Protein AF-A0A2J7ZNI2-F1 (afdb_monomer)

Mean predicted aligned error: 18.55 Å

Secondary structure (DSSP, 8-state):
-HHHHHHHHHHHHHHHHHHHHHHHHHHHHHHHHHHHHHHHT-S-------SS-----TT--EEEEEPPEEE-TTS-EEE-TT--PPPEEEEETHHHHHHHHHHT--TT-EEEEEEEEE---TTT--S-----PPEEEEEEEEEEE--SS---------SS-EEEEEEE-TT-SS-TT-------S------TTEEEEEE-SPPTTPEEEEEE--PPPGGG--PPSSBPHHHHHTT--SEEEEE--TTS-EEEEEEPP--EEEE-GGG-EEEEPSEEEEEEB-TTSPBPPPEEEE----S---

Nearest PDB structures (foldseek):
  3pcf-assembly1_M-2  TM=6.325E-01  e=4.494E-03  Pseudomonas putida
  1ykn-assembly1_F  TM=6.399E-01  e=7.709E-03  Pseudomonas putida
  6raw-assembly1_6  TM=3.550E-01  e=2.621E+00  Drosophila melanogaster

Foldseek 3Di:
DVVVVVVVVVVVVVVVVVVVVVVVVVVVVVVVVVVVVVVVPPPDPQPDDDDDDPPPPLQKWWWKWAADWDQDPVRDTDHDPPAPDPIATADIHVRNVVVCVVVVDDQFFKWFWDWDFDPPDPPPPDDDPDDDDTHIYTPDIGGPDPDPDDDDDDDDDDDRGHTTGIHTSNQSDPDPPDDPPPPPDDCPPQDVQKDKDKDAPAPAFKKKKKAAFDQDDPVPPHDDPPAEPCNRCPPRPQIDIFTAHRRRMTIDIGHFGGWHWYQDPPRDIDIDAGWMWMWIQDPVRDIDPIDIDHDDPDDDPD

Radius of gyration: 28.93 Å; Cα contacts (8 Å, |Δi|>4): 414; chains: 1; bounding box: 91×74×53 Å

pLDDT: mean 70.85, std 21.0, range [25.89, 98.44]

Structure (mmCIF, N/CA/C/O backbone):
data_AF-A0A2J7ZNI2-F1
#
_entry.id   AF-A0A2J7ZNI2-F1
#
loop_
_atom_site.group_PDB
_atom_site.id
_atom_site.type_symbol
_atom_site.label_atom_id
_atom_site.label_alt_id
_atom_site.label_comp_id
_atom_site.label_asym_id
_atom_site.label_entity_id
_atom_site.label_seq_id
_atom_site.pdbx_PDB_ins_code
_atom_site.Cartn_x
_atom_site.Cartn_y
_atom_site.Cartn_z
_atom_site.occupancy
_atom_site.B_iso_or_equiv
_atom_site.auth_seq_id
_atom_site.auth_comp_id
_atom_site.auth_asym_id
_atom_site.auth_ato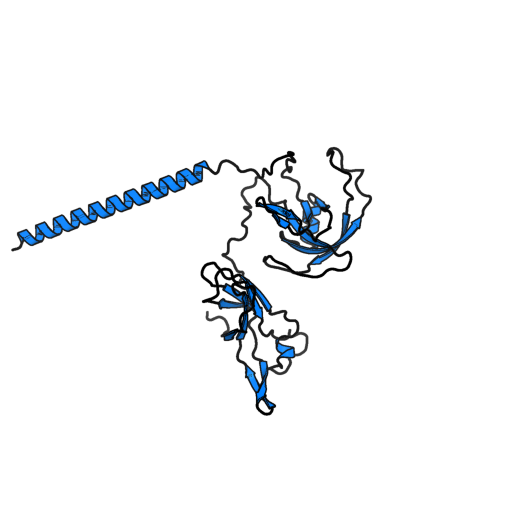m_id
_atom_site.pdbx_PDB_model_num
ATOM 1 N N . THR A 1 1 ? -70.588 -23.991 10.416 1.00 60.16 1 THR A N 1
ATOM 2 C CA . THR A 1 1 ? -69.107 -23.977 10.347 1.00 60.16 1 THR A CA 1
ATOM 3 C C . THR A 1 1 ? -68.530 -22.694 9.749 1.00 60.16 1 THR A C 1
ATOM 5 O O . THR A 1 1 ? -67.351 -22.456 9.956 1.00 60.16 1 THR A O 1
ATOM 8 N N . SER A 1 2 ? -69.308 -21.822 9.087 1.00 67.12 2 SER A N 1
ATOM 9 C CA . SER A 1 2 ? -68.802 -20.572 8.480 1.00 67.12 2 SER A CA 1
ATOM 10 C C . SER A 1 2 ? -68.573 -19.405 9.459 1.00 67.12 2 SER A C 1
ATOM 12 O O . SER A 1 2 ? -67.677 -18.598 9.242 1.00 67.12 2 SER A O 1
ATOM 14 N N . THR A 1 3 ? -69.317 -19.327 10.564 1.00 66.31 3 THR A N 1
ATOM 15 C CA . THR A 1 3 ? -69.238 -18.220 11.540 1.00 66.31 3 THR A CA 1
ATOM 16 C C . THR A 1 3 ? -68.003 -18.254 12.441 1.00 66.31 3 THR A C 1
ATOM 18 O O . THR A 1 3 ? -67.531 -17.205 12.861 1.00 66.31 3 THR A O 1
ATOM 21 N N . ALA A 1 4 ? -67.451 -19.436 12.725 1.00 67.88 4 ALA A N 1
ATOM 22 C CA . ALA A 1 4 ? -66.227 -19.564 13.521 1.00 67.88 4 ALA A CA 1
ATOM 23 C C . ALA A 1 4 ? -64.968 -19.178 12.723 1.00 67.88 4 ALA A C 1
ATOM 25 O O . ALA A 1 4 ? -63.996 -18.683 13.286 1.00 67.88 4 ALA A O 1
ATOM 26 N N . ALA A 1 5 ? -64.995 -19.376 11.401 1.00 69.62 5 ALA A N 1
ATOM 27 C CA . ALA A 1 5 ? -63.903 -18.968 10.528 1.00 69.62 5 ALA A CA 1
ATOM 28 C C . ALA A 1 5 ? -63.840 -17.438 10.404 1.00 69.62 5 ALA A C 1
ATOM 30 O O . ALA A 1 5 ? -62.760 -16.869 10.526 1.00 69.62 5 ALA A O 1
ATOM 31 N N . SER A 1 6 ? -64.987 -16.759 10.251 1.00 71.62 6 SER A N 1
ATOM 32 C CA . SER A 1 6 ? -65.012 -15.298 10.091 1.00 71.62 6 SER A CA 1
ATOM 33 C C . SER A 1 6 ? -64.546 -14.546 11.341 1.00 71.62 6 SER A C 1
ATOM 35 O O . SER A 1 6 ? -63.875 -13.523 11.219 1.00 71.62 6 SER A O 1
ATOM 37 N N . THR A 1 7 ? -64.858 -15.051 12.539 1.00 76.81 7 THR A N 1
ATOM 38 C CA . THR A 1 7 ? -64.420 -14.437 13.804 1.00 76.81 7 THR A CA 1
ATOM 39 C C . THR A 1 7 ? -62.931 -14.643 14.069 1.00 76.81 7 THR A C 1
ATOM 41 O O . THR A 1 7 ? -62.262 -13.728 14.548 1.00 76.81 7 THR A O 1
ATOM 44 N N . ALA A 1 8 ? -62.372 -15.801 13.708 1.00 74.25 8 ALA A N 1
ATOM 45 C CA . ALA A 1 8 ? -60.935 -16.039 13.829 1.00 74.25 8 ALA A CA 1
ATOM 46 C C . ALA A 1 8 ? -60.122 -15.107 12.910 1.00 74.25 8 ALA A C 1
ATOM 48 O O . ALA A 1 8 ? -59.110 -14.544 13.334 1.00 74.25 8 ALA A O 1
ATOM 49 N N . THR A 1 9 ? -60.587 -14.881 11.675 1.00 80.25 9 THR A N 1
ATOM 50 C CA . THR A 1 9 ? -59.898 -13.991 10.727 1.00 80.25 9 THR A CA 1
ATOM 51 C C . THR A 1 9 ? -59.957 -12.525 11.162 1.00 80.25 9 THR A C 1
ATOM 53 O O . THR A 1 9 ? -58.950 -11.823 11.055 1.00 80.25 9 THR A O 1
ATOM 56 N N . SER A 1 10 ? -61.088 -12.059 11.710 1.00 82.06 10 SER A N 1
ATOM 57 C CA . SER A 1 10 ? -61.207 -10.670 12.179 1.00 82.06 10 SER A CA 1
ATOM 58 C C . SER A 1 10 ? -60.303 -10.375 13.378 1.00 82.06 10 SER A C 1
ATOM 60 O O . SER A 1 10 ? -59.710 -9.300 13.442 1.00 82.06 10 SER A O 1
ATOM 62 N N . ILE A 1 11 ? -60.146 -11.337 14.296 1.00 84.31 11 ILE A N 1
ATOM 63 C CA . ILE A 1 11 ? -59.284 -11.192 15.481 1.00 84.31 11 ILE A CA 1
ATOM 64 C C . ILE A 1 11 ? -57.800 -11.184 15.082 1.00 84.31 11 ILE A C 1
ATOM 66 O O . ILE A 1 11 ? -57.028 -10.355 15.567 1.00 84.31 11 ILE A O 1
ATOM 70 N N . ALA A 1 12 ? -57.394 -12.063 14.160 1.00 81.69 12 ALA A N 1
ATOM 71 C CA . ALA A 1 12 ? -56.017 -12.094 13.670 1.00 81.69 12 ALA A CA 1
ATOM 72 C C . ALA A 1 12 ? -55.629 -10.779 12.968 1.00 81.69 12 ALA A C 1
ATOM 74 O O . ALA A 1 12 ? -54.552 -10.235 13.222 1.00 81.69 12 ALA A O 1
ATOM 75 N N . ALA A 1 13 ? -56.531 -10.226 12.148 1.00 81.44 13 ALA A N 1
ATOM 76 C CA . ALA A 1 13 ? -56.312 -8.951 11.470 1.00 81.44 13 ALA A CA 1
ATOM 77 C C . ALA A 1 13 ? -56.198 -7.774 12.457 1.00 81.44 13 ALA A C 1
ATOM 79 O O . ALA A 1 13 ? -55.307 -6.935 12.306 1.00 81.44 13 ALA A O 1
ATOM 80 N N . SER A 1 14 ? -57.038 -7.730 13.501 1.00 84.94 14 SER A N 1
ATOM 81 C CA . SER A 1 14 ? -56.970 -6.662 14.509 1.00 84.94 14 SER A CA 1
ATOM 82 C C . SER A 1 14 ? -55.685 -6.713 15.340 1.00 84.94 14 SER A C 1
ATOM 84 O O . SER A 1 14 ? -55.106 -5.669 15.643 1.00 84.94 14 SER A O 1
ATOM 86 N N . ILE A 1 15 ? -55.199 -7.916 15.670 1.00 85.75 15 ILE A N 1
ATOM 87 C CA . ILE A 1 15 ? -53.946 -8.089 16.421 1.00 85.75 15 ILE A CA 1
ATOM 88 C C . ILE A 1 15 ? -52.746 -7.665 15.564 1.00 85.75 15 ILE A C 1
ATOM 90 O O . ILE A 1 15 ? -51.893 -6.915 16.036 1.00 85.75 15 ILE A O 1
ATOM 94 N N . ALA A 1 16 ? -52.704 -8.077 14.293 1.00 84.12 16 ALA A N 1
ATOM 95 C CA . ALA A 1 16 ? -51.626 -7.701 13.379 1.00 84.12 16 ALA A CA 1
ATOM 96 C C . ALA A 1 16 ? -51.543 -6.177 13.178 1.00 84.12 16 ALA A C 1
ATOM 98 O O . ALA A 1 16 ? -50.455 -5.604 13.252 1.00 84.12 16 ALA A O 1
ATOM 99 N N . ALA A 1 17 ? -52.689 -5.508 13.005 1.00 82.94 17 ALA A N 1
ATOM 100 C CA . ALA A 1 17 ? -52.745 -4.053 12.874 1.00 82.94 17 ALA A CA 1
ATOM 101 C C . ALA A 1 17 ? -52.268 -3.333 14.149 1.00 82.94 17 ALA A C 1
ATOM 103 O O . ALA A 1 17 ? -51.506 -2.368 14.068 1.00 82.94 17 ALA A O 1
ATOM 104 N N . SER A 1 18 ? -52.657 -3.829 15.330 1.00 85.56 18 SER A N 1
ATOM 105 C CA . SER A 1 18 ? -52.241 -3.244 16.611 1.00 85.56 18 SER A CA 1
ATOM 106 C C . SER A 1 18 ? -50.737 -3.388 16.869 1.00 85.56 18 SER A C 1
ATOM 108 O O . SER A 1 18 ? -50.127 -2.472 17.422 1.00 85.56 18 SER A O 1
ATOM 110 N N . ILE A 1 19 ? -50.133 -4.515 16.480 1.00 86.44 19 ILE A N 1
ATOM 111 C CA . ILE A 1 19 ? -48.688 -4.747 16.631 1.00 86.44 19 ILE A CA 1
ATOM 112 C C . ILE A 1 19 ? -47.899 -3.887 15.635 1.00 86.44 19 ILE A C 1
ATOM 114 O O . ILE A 1 19 ? -46.900 -3.275 16.005 1.00 86.44 19 ILE A O 1
ATOM 118 N N . ALA A 1 20 ? -48.363 -3.774 14.387 1.00 82.81 20 ALA A N 1
ATOM 119 C CA . ALA A 1 20 ? -47.709 -2.927 13.390 1.00 82.81 20 ALA A CA 1
ATOM 120 C C . ALA A 1 20 ? -47.705 -1.445 13.809 1.00 82.81 20 ALA A C 1
ATOM 122 O O . ALA A 1 20 ? -46.679 -0.772 13.700 1.00 82.81 20 ALA A O 1
ATOM 123 N N . ALA A 1 21 ? -48.824 -0.953 14.352 1.00 81.50 21 ALA A N 1
ATOM 124 C CA . ALA A 1 21 ? -48.934 0.421 14.831 1.00 81.50 21 ALA A CA 1
ATOM 125 C C . ALA A 1 21 ? -48.017 0.707 16.036 1.00 81.50 21 ALA A C 1
ATOM 127 O O . ALA A 1 21 ? -47.389 1.767 16.087 1.00 81.50 21 ALA A O 1
ATOM 128 N N . SER A 1 22 ? -47.889 -0.232 16.983 1.00 82.69 22 SER A N 1
ATOM 129 C CA . SER A 1 22 ? -47.033 -0.039 18.163 1.00 82.69 22 SER A CA 1
ATOM 130 C C . SER A 1 22 ? -45.539 -0.057 17.819 1.00 82.69 22 SER A C 1
ATOM 132 O O . SER A 1 22 ? -44.775 0.739 18.368 1.00 82.69 22 SER A O 1
ATOM 134 N N . ILE A 1 23 ? -45.126 -0.901 16.867 1.00 84.25 23 ILE A N 1
ATOM 135 C CA . ILE A 1 23 ? -43.743 -0.955 16.371 1.00 84.25 23 ILE A CA 1
ATOM 136 C C . ILE A 1 23 ? -43.398 0.319 15.588 1.00 84.25 23 ILE A C 1
ATOM 138 O O . ILE A 1 23 ? -42.339 0.904 15.804 1.00 84.25 23 ILE A O 1
ATOM 142 N N . ALA A 1 24 ? -44.295 0.798 14.722 1.00 79.31 24 ALA A N 1
ATOM 143 C CA . ALA A 1 24 ? -44.063 2.033 13.971 1.00 79.31 24 ALA A CA 1
ATOM 144 C C . ALA A 1 24 ? -43.923 3.254 14.900 1.00 79.31 24 ALA A C 1
ATOM 146 O O . ALA A 1 24 ? -43.022 4.075 14.715 1.00 79.31 24 ALA A O 1
ATOM 147 N N . ALA A 1 25 ? -44.767 3.346 15.934 1.00 79.81 25 ALA A N 1
ATOM 148 C CA . ALA A 1 25 ? -44.713 4.432 16.908 1.00 79.81 25 ALA A CA 1
ATOM 149 C C . ALA A 1 25 ? -43.430 4.404 17.760 1.00 79.81 25 ALA A C 1
ATOM 151 O O . ALA A 1 25 ? -42.841 5.458 18.007 1.00 79.81 25 ALA A O 1
ATOM 152 N N . SER A 1 26 ? -42.962 3.220 18.177 1.00 79.25 26 SER A N 1
ATOM 153 C CA . SER A 1 26 ? -41.741 3.100 18.989 1.00 79.25 26 SER A CA 1
ATOM 154 C C . SER A 1 26 ? -40.474 3.435 18.194 1.00 79.25 26 SER A C 1
ATOM 156 O O . SER A 1 26 ? -39.599 4.139 18.704 1.00 79.25 26 SER A O 1
ATOM 158 N N . ILE A 1 27 ? -40.406 3.023 16.923 1.00 80.81 27 ILE A N 1
ATOM 159 C CA . ILE A 1 27 ? -39.295 3.358 16.023 1.00 80.81 27 ILE A CA 1
ATOM 160 C C . ILE A 1 27 ? -39.279 4.863 15.730 1.00 80.81 27 ILE A C 1
ATOM 162 O O . ILE A 1 27 ? -38.227 5.493 15.841 1.00 80.81 27 ILE A O 1
ATOM 166 N N . ALA A 1 28 ? -40.435 5.465 15.426 1.00 76.12 28 ALA A N 1
ATOM 167 C CA . ALA A 1 28 ? -40.530 6.902 15.170 1.00 76.12 28 ALA A CA 1
ATOM 168 C C . ALA A 1 28 ? -40.110 7.738 16.392 1.00 76.12 28 ALA A C 1
ATOM 170 O O . ALA A 1 28 ? -39.347 8.694 16.250 1.00 76.12 28 ALA A O 1
ATOM 171 N N . ALA A 1 29 ? -40.541 7.345 17.597 1.00 73.62 29 ALA A N 1
ATOM 172 C CA . ALA A 1 29 ? -40.150 8.010 18.838 1.00 73.62 29 ALA A CA 1
ATOM 173 C C . ALA A 1 29 ? -38.643 7.874 19.124 1.00 73.62 29 ALA A C 1
ATOM 175 O O . ALA A 1 29 ? -38.002 8.855 19.507 1.00 73.62 29 ALA A O 1
ATOM 176 N N . SER A 1 30 ? -38.056 6.694 18.889 1.00 71.06 30 SER A N 1
ATOM 177 C CA . SER A 1 30 ? -36.616 6.477 19.084 1.00 71.06 30 SER A CA 1
ATOM 178 C C . SER A 1 30 ? -35.778 7.290 18.094 1.00 71.06 30 SER A C 1
ATOM 180 O O . SER A 1 30 ? -34.778 7.883 18.492 1.00 71.06 30 SER A O 1
ATOM 182 N N . ILE A 1 31 ? -36.188 7.359 16.823 1.00 71.00 31 ILE A N 1
ATOM 183 C CA . ILE A 1 31 ? -35.488 8.152 15.801 1.00 71.00 31 ILE A CA 1
ATOM 184 C C . ILE A 1 31 ? -35.601 9.649 16.120 1.00 71.00 31 ILE A C 1
ATOM 186 O O . ILE A 1 31 ? -34.598 10.358 16.070 1.00 71.00 31 ILE A O 1
ATOM 190 N N . ALA A 1 32 ? -36.785 10.131 16.511 1.00 64.75 32 ALA A N 1
ATOM 191 C CA . ALA A 1 32 ? -36.984 11.531 16.884 1.00 64.75 32 ALA A CA 1
ATOM 192 C C . ALA A 1 32 ? -36.138 11.933 18.107 1.00 64.75 32 ALA A C 1
ATOM 194 O O . ALA A 1 32 ? -35.523 13.000 18.101 1.00 64.75 32 ALA A O 1
ATOM 195 N N . ALA A 1 33 ? -36.039 11.066 19.121 1.00 60.94 33 ALA A N 1
ATOM 196 C CA . ALA A 1 33 ? -35.194 11.298 20.292 1.00 60.94 33 ALA A CA 1
ATOM 197 C C . ALA A 1 33 ? -33.692 11.313 19.942 1.00 60.94 33 ALA A C 1
ATOM 199 O O . ALA A 1 33 ? -32.951 12.160 20.451 1.00 60.94 33 ALA A O 1
ATOM 200 N N . SER A 1 34 ? -33.242 10.430 19.042 1.00 51.12 34 SER A N 1
ATOM 201 C CA . SER A 1 34 ? -31.858 10.415 18.546 1.00 51.12 34 SER A CA 1
ATOM 202 C C . SER A 1 34 ? -31.524 11.643 17.694 1.00 51.12 34 SER A C 1
ATOM 204 O O . SER A 1 34 ? -30.445 12.211 17.837 1.00 51.12 34 SER A O 1
ATOM 206 N N . ILE A 1 35 ? -32.446 12.111 16.848 1.00 53.59 35 ILE A N 1
ATOM 207 C CA . ILE A 1 35 ? -32.234 13.328 16.050 1.00 53.59 35 ILE A CA 1
ATOM 208 C C . ILE A 1 35 ? -32.210 14.564 16.959 1.00 53.59 35 ILE A C 1
ATOM 210 O O . ILE A 1 35 ? -31.317 15.396 16.825 1.00 53.59 35 ILE A O 1
ATOM 214 N N . ALA A 1 36 ? -33.114 14.661 17.940 1.00 47.66 36 ALA A N 1
ATOM 215 C CA . ALA A 1 36 ? -33.147 15.786 18.876 1.00 47.66 36 ALA A CA 1
ATOM 216 C C . ALA A 1 36 ? -31.878 15.877 19.748 1.00 47.66 36 ALA A C 1
ATOM 218 O O . ALA A 1 36 ? -31.382 16.973 20.006 1.00 47.66 36 ALA A O 1
ATOM 219 N N . THR A 1 37 ? -31.304 14.742 20.159 1.00 47.78 37 THR A N 1
ATOM 220 C CA . THR A 1 37 ? -30.038 14.722 20.919 1.00 47.78 37 THR A CA 1
ATOM 221 C C . THR A 1 37 ? -28.819 15.064 20.057 1.00 47.78 37 THR A C 1
ATOM 223 O O . THR A 1 37 ? -27.905 15.737 20.539 1.00 47.78 37 THR A O 1
ATOM 226 N N . VAL A 1 38 ? -28.833 14.702 18.770 1.00 39.53 38 VAL A N 1
ATOM 227 C CA . VAL A 1 38 ? -27.794 15.100 17.803 1.00 39.53 38 VAL A CA 1
ATOM 228 C C . VAL A 1 38 ? -27.896 16.589 17.442 1.00 39.53 38 VAL A C 1
ATOM 230 O O . VAL A 1 38 ? -26.873 17.257 17.301 1.00 39.53 38 VAL A O 1
ATOM 233 N N . SER A 1 39 ? -29.103 17.159 17.364 1.00 39.50 39 SER A N 1
ATOM 234 C CA . SER A 1 39 ? -29.295 18.581 17.044 1.00 39.50 39 SER A CA 1
ATOM 235 C C . SER A 1 39 ? -28.948 19.537 18.195 1.00 39.50 39 SER A C 1
ATOM 237 O O . SER A 1 39 ? -28.574 20.676 17.931 1.00 39.50 39 SER A O 1
ATOM 239 N N . VAL A 1 40 ? -28.995 19.097 19.459 1.00 36.12 40 VAL A N 1
ATOM 240 C CA . VAL A 1 40 ? -28.677 19.952 20.628 1.00 36.12 40 VAL A CA 1
ATOM 241 C C . VAL A 1 40 ? -27.175 19.967 20.978 1.00 36.12 40 VAL A C 1
ATOM 243 O O . VAL A 1 40 ? -26.724 20.814 21.745 1.00 36.12 40 VAL A O 1
ATOM 246 N N . THR A 1 41 ? -26.349 19.119 20.354 1.00 38.94 41 THR A N 1
ATOM 247 C CA . THR A 1 41 ? -24.876 19.124 20.532 1.00 38.94 41 THR A CA 1
ATOM 248 C C . THR A 1 41 ? -24.085 19.617 19.315 1.00 38.94 41 THR A C 1
ATOM 250 O O . THR A 1 41 ? -22.857 19.546 19.302 1.00 38.94 41 THR A O 1
ATOM 253 N N . LEU A 1 42 ? -24.762 20.222 18.335 1.00 34.84 42 LEU A N 1
ATOM 254 C CA . LEU A 1 42 ? -24.153 20.962 17.221 1.00 34.84 42 LEU A CA 1
ATOM 255 C C . LEU A 1 42 ? -24.256 22.487 17.414 1.00 34.84 42 LEU A C 1
ATOM 257 O O . LEU A 1 42 ? -24.421 23.247 16.468 1.00 34.84 42 LEU A O 1
ATOM 261 N N . SER A 1 43 ? -24.106 22.960 18.653 1.00 37.78 43 SER A N 1
ATOM 262 C CA . SER A 1 43 ? -23.707 24.348 18.897 1.00 37.78 43 SER A CA 1
ATOM 263 C C . SER A 1 43 ? -22.199 24.449 18.690 1.00 37.78 43 SER A C 1
ATOM 265 O O . SER A 1 43 ? -21.431 24.066 19.570 1.00 37.78 43 SER A O 1
ATOM 267 N N . ALA A 1 44 ? -21.804 24.909 17.500 1.00 39.81 44 ALA A N 1
ATOM 268 C CA . ALA A 1 44 ? -20.519 25.534 17.184 1.00 39.81 44 ALA A CA 1
ATOM 269 C C . ALA A 1 44 ? -19.341 25.111 18.086 1.00 39.81 44 ALA A C 1
ATOM 271 O O . ALA A 1 44 ? -18.854 25.885 18.912 1.00 39.81 44 ALA A O 1
ATOM 272 N N . ARG A 1 45 ? -18.826 23.890 17.898 1.00 37.75 45 ARG A N 1
ATOM 273 C CA . ARG A 1 45 ? -17.436 23.611 18.270 1.00 37.75 45 ARG A CA 1
ATOM 274 C C . ARG A 1 45 ? -16.544 24.289 17.238 1.00 37.75 45 ARG A C 1
ATOM 276 O O . ARG A 1 45 ? -16.105 23.676 16.272 1.00 37.75 45 ARG A O 1
ATOM 283 N N . SER A 1 46 ? -16.329 25.585 17.452 1.00 41.53 46 SER A N 1
ATOM 284 C CA . SER A 1 46 ? -15.149 26.291 16.969 1.00 41.53 46 SER A CA 1
ATOM 285 C C . SER A 1 46 ? -13.906 25.451 17.262 1.00 41.53 46 SER A C 1
ATOM 287 O O . SER A 1 46 ? -13.852 24.754 18.279 1.00 41.53 46 SER A O 1
ATOM 289 N N . CYS A 1 47 ? -12.906 25.535 16.385 1.00 38.97 47 CYS A N 1
ATOM 290 C CA . CYS A 1 47 ? -11.566 24.999 16.603 1.00 38.97 47 CYS A CA 1
ATOM 291 C C . CYS A 1 47 ? -10.922 25.712 17.808 1.00 38.97 47 CYS A C 1
ATOM 293 O O . CYS A 1 47 ? -10.121 26.625 17.649 1.00 38.97 47 CYS A O 1
ATOM 295 N N . ILE A 1 48 ? -11.336 25.360 19.025 1.00 41.19 48 ILE A N 1
ATOM 296 C CA . ILE A 1 48 ? -10.821 25.914 20.274 1.00 41.19 48 ILE A CA 1
ATOM 297 C C . ILE A 1 48 ? -9.963 24.825 20.905 1.00 41.19 48 ILE A C 1
ATOM 299 O O . ILE A 1 48 ? -10.453 23.948 21.614 1.00 41.19 48 ILE A O 1
ATOM 303 N N . PHE A 1 49 ? -8.665 24.895 20.629 1.00 43.72 49 PHE A N 1
ATOM 304 C CA . PHE A 1 49 ? -7.649 24.332 21.506 1.00 43.72 49 PHE A CA 1
ATOM 305 C C . PHE A 1 49 ? -7.427 25.346 22.644 1.00 43.72 49 PHE A C 1
ATOM 307 O O . PHE A 1 49 ? -7.016 26.476 22.393 1.00 43.72 49 PHE A O 1
ATOM 314 N N . GLY A 1 50 ? -7.752 24.985 23.890 1.00 36.09 50 GLY A N 1
ATOM 315 C CA . GLY A 1 50 ? -7.332 25.756 25.072 1.00 36.09 50 GLY A CA 1
ATOM 316 C C . GLY A 1 50 ? -5.840 25.521 25.359 1.00 36.09 50 GLY A C 1
ATOM 317 O O . GLY A 1 50 ? -5.342 24.441 25.066 1.00 36.09 50 GLY A O 1
ATOM 318 N N . VAL A 1 51 ? -5.043 26.433 25.921 1.00 40.19 51 VAL A N 1
ATOM 319 C CA . VAL A 1 51 ? -5.284 27.776 26.462 1.00 40.19 51 VAL A CA 1
ATOM 320 C C . VAL A 1 51 ? -4.001 28.593 26.243 1.00 40.19 51 VAL A C 1
ATOM 322 O O . VAL A 1 51 ? -2.975 28.330 26.854 1.00 40.19 51 VAL A O 1
ATOM 325 N N . ASP A 1 52 ? -4.099 29.520 25.304 1.00 33.34 52 ASP A N 1
ATOM 326 C CA . ASP A 1 52 ? -3.465 30.832 25.128 1.00 33.34 52 ASP A CA 1
ATOM 327 C C . ASP A 1 52 ? -4.095 31.228 23.799 1.00 33.34 52 ASP A C 1
ATOM 329 O O . ASP A 1 52 ? -3.821 30.585 22.786 1.00 33.34 52 ASP A O 1
ATOM 333 N N . THR A 1 53 ? -5.100 32.106 23.812 1.00 38.97 53 THR A N 1
ATOM 334 C CA . THR A 1 53 ? -6.006 32.301 22.670 1.00 38.97 53 THR A CA 1
ATOM 335 C C . THR A 1 53 ? -5.280 32.951 21.495 1.00 38.97 53 THR A C 1
ATOM 337 O O . THR A 1 53 ? -5.425 34.142 21.229 1.00 38.97 53 THR A O 1
ATOM 340 N N . TYR A 1 54 ? -4.516 32.142 20.766 1.00 41.41 54 TYR A N 1
ATOM 341 C CA . TYR A 1 54 ? -4.202 32.359 19.374 1.00 41.41 54 TYR A CA 1
ATOM 342 C C . TYR A 1 54 ? -5.508 32.130 18.619 1.00 41.41 54 TYR A C 1
ATOM 344 O O . TYR A 1 54 ? -5.857 31.014 18.236 1.00 41.41 54 TYR A O 1
ATOM 352 N N . VAL A 1 55 ? -6.294 33.197 18.491 1.00 37.81 55 VAL A N 1
ATOM 353 C CA . VAL A 1 55 ? -7.378 33.227 17.517 1.00 37.81 55 VAL A CA 1
ATOM 354 C C . VAL A 1 55 ? -6.679 33.146 16.167 1.00 37.81 55 VAL A C 1
ATOM 356 O O . VAL A 1 55 ? -6.100 34.134 15.716 1.00 37.81 55 VAL A O 1
ATOM 359 N N . HIS A 1 56 ? -6.659 31.957 15.556 1.00 41.78 56 HIS A N 1
ATOM 360 C CA . HIS A 1 56 ? -6.307 31.839 14.147 1.00 41.78 56 HIS A CA 1
ATOM 361 C C . HIS A 1 56 ? -7.269 32.764 13.406 1.00 41.78 56 HIS A C 1
ATOM 363 O O . HIS A 1 56 ? -8.465 32.485 13.330 1.00 41.78 56 HIS A O 1
ATOM 369 N N . SER A 1 57 ? -6.765 33.909 12.941 1.00 45.75 57 SER A N 1
ATOM 370 C CA . SER A 1 57 ? -7.530 34.747 12.030 1.00 45.75 57 SER A CA 1
ATOM 371 C C . SER A 1 57 ? -7.859 33.850 10.832 1.00 45.75 57 SER A C 1
ATOM 373 O O . SER A 1 57 ? -6.918 33.305 10.248 1.00 45.75 57 SER A O 1
ATOM 375 N N . PRO A 1 58 ? -9.143 33.643 10.493 1.00 48.19 58 PRO A N 1
ATOM 376 C CA . PRO A 1 58 ? -9.590 32.646 9.511 1.00 48.19 58 PRO A CA 1
ATOM 377 C C . PRO A 1 58 ? -9.052 32.863 8.084 1.00 48.19 58 PRO A C 1
ATOM 379 O O . PRO A 1 58 ? -9.297 32.041 7.211 1.00 48.19 58 PRO A O 1
ATOM 382 N N . ASP A 1 59 ? -8.279 33.927 7.863 1.00 51.72 59 ASP A N 1
ATOM 383 C CA . ASP A 1 59 ? -7.747 34.344 6.565 1.00 51.72 59 ASP A CA 1
ATOM 384 C C . ASP A 1 59 ? -6.284 33.935 6.316 1.00 51.72 59 ASP A C 1
ATOM 386 O O . ASP A 1 59 ? -5.690 34.318 5.307 1.00 51.72 59 ASP A O 1
ATOM 390 N N . MET A 1 60 ? -5.652 33.192 7.227 1.00 59.03 60 MET A N 1
ATOM 391 C CA . MET A 1 60 ? -4.228 32.867 7.108 1.00 59.03 60 MET A CA 1
ATOM 392 C C . MET A 1 60 ? -4.048 31.435 6.599 1.00 59.03 60 MET A C 1
ATOM 394 O O . MET A 1 60 ? -3.850 30.504 7.376 1.00 59.03 60 MET A O 1
ATOM 398 N N . ASN A 1 61 ? -4.086 31.266 5.274 1.00 68.75 61 ASN A N 1
ATOM 399 C CA . ASN A 1 61 ? -3.562 30.066 4.617 1.00 68.75 61 ASN A CA 1
ATOM 400 C C . ASN A 1 61 ? -2.108 29.894 5.055 1.00 68.75 61 ASN A C 1
ATOM 402 O O . ASN A 1 61 ? -1.313 30.798 4.836 1.00 68.75 61 ASN A O 1
ATOM 406 N N . GLU A 1 62 ? -1.735 28.786 5.676 1.00 79.81 62 GLU A N 1
ATOM 407 C CA . GLU A 1 62 ? -0.376 28.615 6.183 1.00 79.81 62 GLU A CA 1
ATOM 408 C C . GLU A 1 62 ? 0.152 27.228 5.843 1.00 79.81 62 GLU A C 1
ATOM 410 O O . GLU A 1 62 ? -0.534 26.228 6.047 1.00 79.81 62 GLU A O 1
ATOM 415 N N . VAL A 1 63 ? 1.390 27.187 5.351 1.00 76.00 63 VAL A N 1
ATOM 416 C CA . VAL A 1 63 ? 2.160 25.961 5.146 1.00 76.00 63 VAL A CA 1
ATOM 417 C C . VAL A 1 63 ? 3.173 25.867 6.275 1.00 76.00 63 VAL A C 1
ATOM 419 O O . VAL A 1 63 ? 4.103 26.675 6.354 1.00 76.00 63 VAL A O 1
ATOM 422 N N . GLN A 1 64 ? 2.998 24.877 7.147 1.00 82.50 64 GLN A N 1
ATOM 423 C CA . GLN A 1 64 ? 3.921 24.622 8.250 1.00 82.50 64 GLN A CA 1
ATOM 424 C C . GLN A 1 64 ? 4.685 23.321 8.064 1.00 82.50 64 GLN A C 1
ATOM 426 O O . GLN A 1 64 ? 4.136 22.303 7.648 1.00 82.50 64 GLN A O 1
ATOM 431 N N . ILE A 1 65 ? 5.944 23.366 8.479 1.00 79.88 65 ILE A N 1
ATOM 432 C CA . ILE A 1 65 ? 6.809 22.221 8.680 1.00 79.88 65 ILE A CA 1
ATOM 433 C C . ILE A 1 65 ? 6.641 21.748 10.108 1.00 79.88 65 ILE A C 1
ATOM 435 O O . ILE A 1 65 ? 7.013 22.460 11.045 1.00 79.88 65 ILE A O 1
ATOM 439 N N . ARG A 1 66 ? 6.077 20.552 10.283 1.00 81.50 66 ARG A N 1
ATOM 440 C CA . ARG A 1 66 ? 5.957 19.927 11.601 1.00 81.50 66 ARG A CA 1
ATOM 441 C C . ARG A 1 66 ? 6.586 18.546 11.632 1.00 81.50 66 ARG A C 1
ATOM 443 O O . ARG A 1 66 ? 6.610 17.817 10.640 1.00 81.50 66 ARG A O 1
ATOM 450 N N . CYS A 1 67 ? 7.056 18.191 12.822 1.00 81.19 67 CYS A N 1
ATOM 451 C CA . CYS A 1 67 ? 7.362 16.813 13.149 1.00 81.19 67 CYS A CA 1
ATOM 452 C C . CYS A 1 67 ? 6.105 15.940 13.044 1.00 81.19 67 CYS A C 1
ATOM 454 O O . CYS A 1 67 ? 5.021 16.424 13.388 1.00 81.19 67 CYS A O 1
ATOM 456 N N . PRO A 1 68 ? 6.243 14.655 12.660 1.00 74.62 68 PRO A N 1
ATOM 457 C CA . PRO A 1 68 ? 5.166 13.686 12.823 1.00 74.62 68 PRO A CA 1
ATOM 458 C C . PRO A 1 68 ? 4.617 13.760 14.243 1.00 74.62 68 PRO A C 1
ATOM 460 O O . PRO A 1 68 ? 5.393 13.787 15.203 1.00 74.62 68 PRO A O 1
ATOM 463 N N . GLN A 1 69 ? 3.296 13.802 14.376 1.00 77.88 69 GLN A N 1
ATOM 464 C CA . GLN A 1 69 ? 2.634 13.779 15.672 1.00 77.88 69 GLN A CA 1
ATOM 465 C C . GLN A 1 69 ? 2.120 12.368 15.968 1.00 77.88 69 GLN A C 1
ATOM 467 O O . GLN A 1 69 ? 1.817 11.604 15.057 1.00 77.88 69 GLN A O 1
ATOM 472 N N . LYS A 1 70 ? 2.063 12.003 17.246 1.00 77.38 70 LYS A N 1
ATOM 473 C CA . LYS A 1 70 ? 1.487 10.745 17.733 1.00 77.38 70 LYS A CA 1
ATOM 474 C C . LYS A 1 70 ? 0.602 11.020 18.940 1.00 77.38 70 LYS A C 1
ATOM 476 O O . LYS A 1 70 ? 0.830 12.005 19.645 1.00 77.38 70 LYS A O 1
ATOM 481 N N . ASP A 1 71 ? -0.338 10.129 19.221 1.00 76.50 71 ASP A N 1
ATOM 482 C CA . ASP A 1 71 ? -1.169 10.233 20.419 1.00 76.50 71 ASP A CA 1
ATOM 483 C C . ASP A 1 71 ? -0.306 10.152 21.684 1.00 76.50 71 ASP A C 1
ATOM 485 O O . ASP A 1 71 ? 0.419 9.182 21.934 1.00 76.50 71 ASP A O 1
ATOM 489 N N . GLY A 1 72 ? -0.345 11.219 22.475 1.00 81.31 72 GLY A N 1
ATOM 490 C CA . GLY A 1 72 ? 0.298 11.293 23.774 1.00 81.31 72 GLY A CA 1
ATOM 491 C C . GLY A 1 72 ? -0.546 10.639 24.875 1.00 81.31 72 GLY A C 1
ATOM 492 O O . GLY A 1 72 ? -1.733 10.376 24.685 1.00 81.31 72 GLY A O 1
ATOM 493 N N . PRO A 1 73 ? 0.026 10.444 26.079 1.00 73.06 73 PRO A N 1
ATOM 494 C CA . PRO A 1 73 ? -0.658 9.808 27.212 1.00 73.06 73 PRO A CA 1
ATOM 495 C C . PRO A 1 73 ? -1.973 10.480 27.647 1.00 73.06 73 PRO A C 1
ATOM 497 O O . PRO A 1 73 ? -2.779 9.856 28.327 1.00 73.06 73 PRO A O 1
ATOM 500 N N . GLY A 1 74 ? -2.193 11.744 27.270 1.00 85.06 74 GLY A N 1
ATOM 501 C CA . GLY A 1 74 ? -3.424 12.495 27.544 1.00 85.06 74 GLY A CA 1
ATOM 502 C C . GLY A 1 74 ? -4.396 12.599 26.364 1.00 85.06 74 GLY A C 1
ATOM 503 O O . GLY A 1 74 ? -5.292 13.432 26.422 1.00 85.06 74 GLY A O 1
ATOM 504 N N . GLY A 1 75 ? -4.193 11.841 25.278 1.00 73.50 75 GLY A N 1
ATOM 505 C CA . GLY A 1 75 ? -4.978 11.973 24.041 1.00 73.50 75 GLY A CA 1
ATOM 506 C C . GLY A 1 75 ? -4.650 13.228 23.222 1.00 73.50 75 GLY A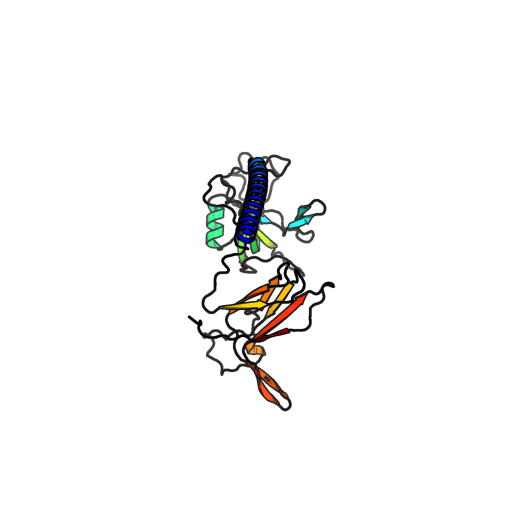 C 1
ATOM 507 O O . GLY A 1 75 ? -5.333 13.534 22.250 1.00 73.50 75 GLY A O 1
ATOM 508 N N . TYR A 1 76 ? -3.607 13.964 23.609 1.00 67.12 76 TYR A N 1
ATOM 509 C CA . TYR A 1 76 ? -3.091 15.104 22.859 1.00 67.12 76 TYR A CA 1
ATOM 510 C C . TYR A 1 76 ? -2.000 14.647 21.902 1.00 67.12 76 TYR A C 1
ATOM 512 O O . TYR A 1 76 ? -1.120 13.879 22.290 1.00 67.12 76 TYR A O 1
ATOM 520 N N . LEU A 1 77 ? -2.023 15.171 20.681 1.00 71.69 77 LEU A N 1
ATOM 521 C CA . LEU A 1 77 ? -0.968 14.952 19.702 1.00 71.69 77 LEU A CA 1
ATOM 522 C C . LEU A 1 77 ? 0.352 15.555 20.204 1.00 71.69 77 LEU A C 1
ATOM 524 O O . LEU A 1 77 ? 0.459 16.761 20.427 1.00 71.69 77 LEU A O 1
ATOM 528 N N . ILE A 1 78 ? 1.363 14.707 20.375 1.00 82.06 78 ILE A N 1
ATOM 529 C CA . ILE A 1 78 ? 2.728 15.102 20.728 1.00 82.06 78 ILE A CA 1
ATOM 530 C C . ILE A 1 78 ? 3.660 14.831 19.552 1.00 82.06 78 ILE A C 1
ATOM 532 O O . ILE A 1 78 ? 3.505 13.836 18.846 1.00 82.06 78 ILE A O 1
ATOM 536 N N . ASN A 1 79 ? 4.655 15.693 19.346 1.00 82.00 79 ASN A N 1
ATOM 537 C CA . ASN A 1 79 ? 5.680 15.447 18.332 1.00 82.00 79 ASN A CA 1
ATOM 538 C C . ASN A 1 79 ? 6.404 14.122 18.628 1.00 82.00 79 ASN A C 1
ATOM 540 O O . ASN A 1 79 ? 6.664 13.776 19.786 1.00 82.00 79 ASN A O 1
ATOM 544 N N . ALA A 1 80 ? 6.746 13.380 17.577 1.00 79.31 80 ALA A N 1
ATOM 545 C CA . ALA A 1 80 ? 7.556 12.179 17.677 1.00 79.31 80 ALA A CA 1
ATOM 546 C C . ALA A 1 80 ? 8.880 12.521 18.396 1.00 79.31 80 ALA A C 1
ATOM 548 O O . ALA A 1 80 ? 9.587 13.416 17.936 1.00 79.31 80 ALA A O 1
ATOM 549 N N . PRO A 1 81 ? 9.251 11.822 19.489 1.00 80.25 81 PRO A N 1
ATOM 550 C CA . PRO A 1 81 ? 10.426 12.169 20.298 1.00 80.25 81 PRO A CA 1
ATOM 551 C C . PRO A 1 81 ? 11.750 12.154 19.528 1.00 80.25 81 PRO A C 1
ATOM 553 O O . PRO A 1 81 ? 12.713 12.780 19.949 1.00 80.25 81 PRO A O 1
ATOM 556 N N . SER A 1 82 ? 11.800 11.421 18.414 1.00 80.19 82 SER A N 1
ATOM 557 C CA . SER A 1 82 ? 12.959 11.316 17.528 1.00 80.19 82 SER A CA 1
ATOM 558 C C . SER A 1 82 ? 13.052 12.443 16.496 1.00 80.19 82 SER A C 1
ATOM 560 O O . SER A 1 82 ? 14.016 12.486 15.736 1.00 80.19 82 SER A O 1
ATOM 562 N N . CYS A 1 83 ? 12.047 13.317 16.409 1.00 76.88 83 CYS A N 1
ATOM 563 C CA . CYS A 1 83 ? 12.033 14.426 15.471 1.00 76.88 83 CYS A CA 1
ATOM 564 C C . CYS A 1 83 ? 12.436 15.720 16.177 1.00 76.88 83 CYS A C 1
ATOM 566 O O . CYS A 1 83 ? 11.746 16.205 17.071 1.00 76.88 83 CYS A O 1
ATOM 568 N N . TYR A 1 84 ? 13.555 16.284 15.730 1.00 76.62 84 TYR A N 1
ATOM 569 C CA . TYR A 1 84 ? 14.119 17.530 16.249 1.00 76.62 84 TYR A CA 1
ATOM 570 C C . TYR A 1 84 ? 13.867 18.723 15.320 1.00 76.62 84 TYR A C 1
ATOM 572 O O . TYR A 1 84 ? 14.437 19.792 15.526 1.00 76.62 84 TYR A O 1
ATOM 580 N N . THR A 1 85 ? 13.033 18.554 14.291 1.00 75.06 85 THR A N 1
ATOM 581 C CA . THR A 1 85 ? 12.732 19.623 13.340 1.00 75.06 85 THR A CA 1
ATOM 582 C C . THR A 1 85 ? 11.945 20.725 14.049 1.00 75.06 85 THR A C 1
ATOM 584 O O . THR A 1 85 ? 10.862 20.450 14.580 1.00 75.06 85 THR A O 1
ATOM 587 N N . PRO A 1 86 ? 12.451 21.969 14.084 1.00 70.06 86 PRO A N 1
ATOM 588 C CA . PRO A 1 86 ? 11.700 23.071 14.659 1.00 70.06 86 PRO A CA 1
ATOM 589 C C . PRO A 1 86 ? 10.416 23.278 13.853 1.00 70.06 86 PRO A C 1
ATOM 591 O O . PRO A 1 86 ? 10.426 23.220 12.625 1.00 70.06 86 PRO A O 1
ATOM 594 N N . GLY A 1 87 ? 9.306 23.526 14.551 1.00 75.56 87 GLY A N 1
ATOM 595 C CA . GLY A 1 87 ? 8.082 23.967 13.893 1.00 75.56 87 GLY A CA 1
ATOM 596 C C . GLY A 1 87 ? 8.362 25.273 13.154 1.00 75.56 87 GLY A C 1
ATOM 597 O O . GLY A 1 87 ? 8.740 26.256 13.792 1.00 75.56 87 GLY A O 1
ATOM 598 N N . ALA A 1 88 ? 8.212 25.271 11.833 1.00 79.19 88 ALA A N 1
ATOM 599 C CA . ALA A 1 88 ? 8.534 26.421 10.998 1.00 79.19 88 ALA A CA 1
ATOM 600 C C . ALA A 1 88 ? 7.406 26.711 10.014 1.00 79.19 88 ALA A C 1
ATOM 602 O O . ALA A 1 88 ? 6.923 25.821 9.320 1.00 79.19 88 ALA A O 1
ATOM 603 N N . THR A 1 89 ? 7.010 27.974 9.928 1.00 81.12 89 THR A N 1
ATOM 604 C CA . THR A 1 89 ? 6.121 28.458 8.875 1.00 81.12 89 THR A CA 1
ATOM 605 C C . THR A 1 89 ? 6.933 28.715 7.614 1.00 81.12 89 THR A C 1
ATOM 607 O O . THR A 1 89 ? 7.870 29.512 7.650 1.00 81.12 89 THR A O 1
ATOM 610 N N . VAL A 1 90 ? 6.568 28.066 6.511 1.00 81.56 90 VAL A N 1
ATOM 611 C CA . VAL A 1 90 ? 7.218 28.246 5.202 1.00 81.56 90 VAL A CA 1
ATOM 612 C C . VAL A 1 90 ? 6.604 29.409 4.446 1.00 81.56 90 VAL A C 1
ATOM 614 O O . VAL A 1 90 ? 7.308 30.217 3.852 1.00 81.56 90 VAL A O 1
ATOM 617 N N . ALA A 1 91 ? 5.276 29.472 4.449 1.00 79.38 91 ALA A N 1
ATOM 618 C CA . ALA A 1 91 ? 4.525 30.425 3.655 1.00 79.38 91 ALA A CA 1
ATOM 619 C C . ALA A 1 91 ? 3.179 30.719 4.322 1.00 79.38 91 ALA A C 1
ATOM 621 O O . ALA A 1 91 ? 2.619 29.857 5.005 1.00 79.38 91 ALA A O 1
ATOM 622 N N . ILE A 1 92 ? 2.676 31.940 4.124 1.00 80.94 92 ILE A N 1
ATOM 623 C CA . ILE A 1 92 ? 1.407 32.432 4.676 1.00 80.94 92 ILE A CA 1
ATOM 624 C C . ILE A 1 92 ? 0.613 33.134 3.557 1.00 80.94 92 ILE A C 1
ATOM 626 O O . ILE A 1 92 ? 1.199 33.730 2.656 1.00 80.94 92 ILE A O 1
ATOM 630 N N . GLY A 1 93 ? -0.717 33.099 3.611 1.00 83.62 93 GLY A N 1
ATOM 631 C CA . GLY A 1 93 ? -1.621 33.795 2.700 1.00 83.62 93 GLY A CA 1
ATOM 632 C C . GLY A 1 93 ? -1.502 33.303 1.256 1.00 83.62 93 GLY A C 1
ATOM 633 O O . GLY A 1 93 ? -1.550 32.104 0.985 1.00 83.62 93 GLY A O 1
ATOM 634 N N . ALA A 1 94 ? -1.341 34.237 0.318 1.00 81.44 94 ALA A N 1
ATOM 635 C CA . ALA A 1 94 ? -1.193 33.928 -1.105 1.00 81.44 94 ALA A CA 1
ATOM 636 C C . ALA A 1 94 ? 0.087 33.126 -1.408 1.00 81.44 94 ALA A C 1
ATOM 638 O O . ALA A 1 94 ? 0.076 32.261 -2.283 1.00 81.44 94 ALA A O 1
ATOM 639 N N . ASP A 1 95 ? 1.164 33.346 -0.646 1.00 80.31 95 ASP A N 1
ATOM 640 C CA . ASP A 1 95 ? 2.423 32.618 -0.830 1.00 80.31 95 ASP A CA 1
ATOM 641 C C . ASP A 1 95 ? 2.253 31.135 -0.469 1.00 80.31 95 ASP A C 1
ATOM 643 O O . ASP A 1 95 ? 2.827 30.268 -1.122 1.00 80.31 95 ASP A O 1
ATOM 647 N N . ALA A 1 96 ? 1.412 30.822 0.526 1.00 81.50 96 ALA A N 1
ATOM 648 C CA . ALA A 1 96 ? 1.072 29.442 0.881 1.00 81.50 96 ALA A CA 1
ATOM 649 C C . ALA A 1 96 ? 0.318 28.727 -0.252 1.00 81.50 96 ALA A C 1
ATOM 651 O O . ALA A 1 96 ? 0.534 27.542 -0.504 1.00 81.50 96 ALA A O 1
ATOM 652 N N . GLU A 1 97 ? -0.559 29.433 -0.964 1.00 76.94 97 GLU A N 1
ATOM 653 C CA . GLU A 1 97 ? -1.274 28.891 -2.121 1.00 76.94 97 GLU A CA 1
ATOM 654 C C . GLU A 1 97 ? -0.361 28.691 -3.335 1.00 76.94 97 GLU A C 1
ATOM 656 O O . GLU A 1 97 ? -0.394 27.625 -3.955 1.00 76.94 97 GLU A O 1
ATOM 661 N N . ALA A 1 98 ? 0.501 29.669 -3.631 1.00 83.19 98 ALA A N 1
ATOM 662 C CA . ALA A 1 98 ? 1.506 29.548 -4.682 1.00 83.19 98 ALA A CA 1
ATOM 663 C C . ALA A 1 98 ? 2.449 28.364 -4.416 1.00 83.19 98 ALA A C 1
ATOM 665 O O . ALA A 1 98 ? 2.637 27.526 -5.299 1.00 83.19 98 ALA A O 1
ATOM 666 N N . PHE A 1 99 ? 2.937 28.234 -3.178 1.00 82.00 99 PHE A N 1
ATOM 667 C CA . PHE A 1 99 ? 3.811 27.144 -2.747 1.00 82.00 99 PHE A CA 1
ATOM 668 C C . PHE A 1 99 ? 3.148 25.767 -2.905 1.00 82.00 99 PHE A C 1
ATOM 670 O O . PHE A 1 99 ? 3.753 24.836 -3.441 1.00 82.00 99 PHE A O 1
ATOM 677 N N . ARG A 1 100 ? 1.872 25.632 -2.507 1.00 76.06 100 ARG A N 1
ATOM 678 C CA . ARG A 1 100 ? 1.096 24.396 -2.718 1.00 76.06 100 ARG A CA 1
ATOM 679 C C . ARG A 1 100 ? 0.979 24.047 -4.193 1.00 76.06 100 ARG A C 1
ATOM 681 O O . ARG A 1 100 ? 1.184 22.893 -4.556 1.00 76.06 100 ARG A O 1
ATOM 688 N N . LYS A 1 101 ? 0.652 25.022 -5.042 1.00 80.50 101 LYS A N 1
ATOM 689 C CA . LYS A 1 101 ? 0.467 24.805 -6.482 1.00 80.50 101 LYS A CA 1
ATOM 690 C C . LYS A 1 101 ? 1.775 24.428 -7.176 1.00 80.50 101 LYS A C 1
ATOM 692 O O . LYS A 1 101 ? 1.774 23.511 -7.994 1.00 80.50 101 LYS A O 1
ATOM 697 N N . GLU A 1 102 ? 2.866 25.110 -6.835 1.00 86.31 102 GLU A N 1
ATOM 698 C CA . GLU A 1 102 ? 4.206 24.869 -7.380 1.00 86.31 102 GLU A CA 1
ATOM 699 C C . GLU A 1 102 ? 4.693 23.454 -7.062 1.00 86.31 102 GLU A C 1
ATOM 701 O O . GLU A 1 102 ? 5.084 22.706 -7.958 1.00 86.31 102 GLU A O 1
ATOM 706 N N . HIS A 1 103 ? 4.586 23.049 -5.798 1.00 81.19 103 HIS A N 1
ATOM 707 C CA . HIS A 1 103 ? 5.062 21.745 -5.342 1.00 81.19 103 HIS A CA 1
ATOM 708 C C . HIS A 1 103 ? 3.982 20.656 -5.345 1.00 81.19 103 HIS A C 1
ATOM 710 O O . HIS A 1 103 ? 4.234 19.524 -4.930 1.00 81.19 103 HIS A O 1
ATOM 716 N N . ARG A 1 104 ? 2.775 20.988 -5.820 1.00 79.69 104 ARG A N 1
ATOM 717 C CA . ARG A 1 104 ? 1.580 20.129 -5.875 1.00 79.69 104 ARG A CA 1
ATOM 718 C C . ARG A 1 104 ? 1.223 19.491 -4.526 1.00 79.69 104 ARG A C 1
ATOM 720 O O . ARG A 1 104 ? 0.764 18.356 -4.512 1.00 79.69 104 ARG A O 1
ATOM 727 N N 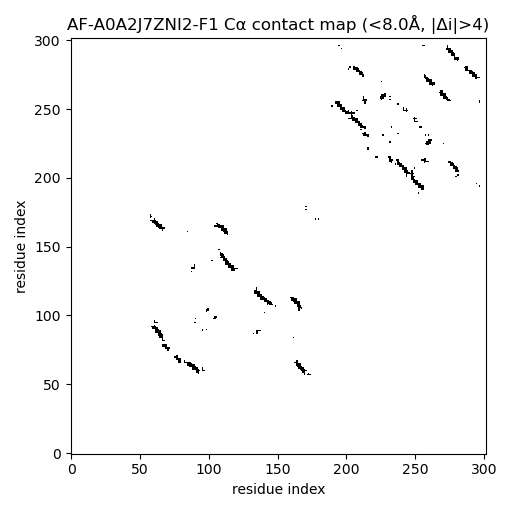. ILE A 1 105 ? 1.497 20.159 -3.408 1.00 74.81 105 ILE A N 1
ATOM 728 C CA . ILE A 1 105 ? 1.358 19.598 -2.055 1.00 74.81 105 ILE A CA 1
ATOM 729 C C . ILE A 1 105 ? -0.113 19.502 -1.647 1.00 74.81 105 ILE A C 1
ATOM 731 O O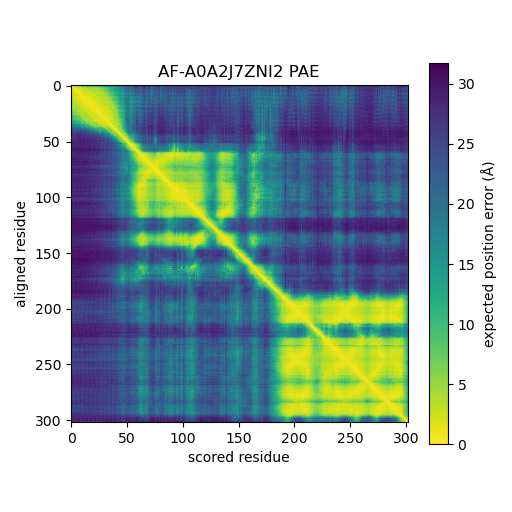 . ILE A 1 105 ? -0.852 20.478 -1.796 1.00 74.81 105 ILE A O 1
ATOM 735 N N . ILE A 1 106 ? -0.497 18.373 -1.054 1.00 70.25 106 ILE A N 1
ATOM 736 C CA . ILE A 1 106 ? -1.772 18.199 -0.345 1.00 70.25 106 ILE A CA 1
ATOM 737 C C . ILE A 1 106 ? -1.551 18.030 1.165 1.00 70.25 106 ILE A C 1
ATOM 739 O O . ILE A 1 106 ? -0.457 17.690 1.618 1.00 70.25 106 ILE A O 1
ATOM 743 N N . THR A 1 107 ? -2.590 18.282 1.965 1.00 63.88 107 THR A N 1
ATOM 744 C CA . THR A 1 107 ? -2.546 18.084 3.422 1.00 63.88 107 THR A CA 1
ATOM 745 C C . THR A 1 107 ? -2.151 16.652 3.759 1.00 63.88 107 THR A C 1
ATOM 747 O O . THR A 1 107 ? -2.834 15.712 3.361 1.00 63.88 107 THR A O 1
ATOM 750 N N . GLY A 1 108 ? -1.085 16.489 4.542 1.00 63.91 108 GLY A N 1
ATOM 751 C CA . GLY A 1 108 ? -0.594 15.171 4.953 1.00 63.91 108 GLY A CA 1
ATOM 752 C C . GLY A 1 108 ? 0.488 14.580 4.047 1.00 63.91 108 GLY A C 1
ATOM 753 O O . GLY A 1 108 ? 1.034 13.531 4.395 1.00 63.91 108 GLY A O 1
ATOM 754 N N . ASP A 1 109 ? 0.854 15.261 2.954 1.00 66.56 109 ASP A N 1
ATOM 755 C CA . ASP A 1 109 ? 2.030 14.898 2.162 1.00 66.56 109 ASP A CA 1
ATOM 756 C C . ASP A 1 109 ? 3.290 14.871 3.035 1.00 66.56 109 ASP A C 1
ATOM 758 O O . ASP A 1 109 ? 3.507 15.728 3.903 1.00 66.56 109 ASP A O 1
ATOM 762 N N . GLN A 1 110 ? 4.144 13.887 2.748 1.00 71.12 110 GLN A N 1
ATOM 763 C CA . GLN A 1 110 ? 5.472 13.766 3.332 1.00 71.12 110 GLN A CA 1
ATOM 764 C C . GLN A 1 110 ? 6.520 14.182 2.305 1.00 71.12 110 GLN A C 1
ATOM 766 O O . GLN A 1 110 ? 6.563 13.691 1.173 1.00 71.12 110 GLN A O 1
ATOM 771 N N . GLY A 1 111 ? 7.386 15.099 2.719 1.00 74.38 111 GLY A N 1
ATOM 772 C CA . GLY A 1 111 ? 8.482 15.578 1.894 1.00 74.38 111 GLY A CA 1
ATOM 773 C C . GLY A 1 111 ? 9.780 15.650 2.674 1.00 74.38 111 GLY A C 1
ATOM 774 O O . GLY A 1 111 ? 9.790 15.914 3.877 1.00 74.38 111 GLY A O 1
ATOM 775 N N . MET A 1 112 ? 10.879 15.423 1.965 1.00 74.69 112 MET A N 1
ATOM 776 C CA . MET A 1 112 ? 12.200 15.861 2.388 1.00 74.69 112 MET A CA 1
ATOM 777 C C . MET A 1 112 ? 12.362 17.310 1.971 1.00 74.69 112 MET A C 1
ATOM 779 O O . MET A 1 112 ? 12.232 17.641 0.791 1.00 74.69 112 MET A O 1
ATOM 783 N N . VAL A 1 113 ? 12.623 18.158 2.958 1.00 75.94 113 VAL A N 1
ATOM 784 C CA . VAL A 1 113 ? 12.731 19.600 2.758 1.00 75.94 113 VAL A CA 1
ATOM 785 C C . VAL A 1 113 ? 14.134 20.043 3.118 1.00 75.94 113 VAL A C 1
ATOM 787 O O . VAL A 1 113 ? 14.600 19.765 4.226 1.00 75.94 113 VAL A O 1
ATOM 790 N N . ASP A 1 114 ? 14.777 20.752 2.197 1.00 79.88 114 ASP A N 1
ATOM 791 C CA . ASP A 1 114 ? 15.996 21.495 2.482 1.00 79.88 114 ASP A CA 1
ATOM 792 C C . ASP A 1 114 ? 15.596 22.933 2.843 1.00 79.88 114 ASP A C 1
ATOM 794 O O . ASP A 1 114 ? 14.856 23.604 2.112 1.00 79.88 114 ASP A O 1
ATOM 798 N N . LEU A 1 115 ? 16.049 23.384 4.014 1.00 77.81 115 LEU A N 1
ATOM 799 C CA . LEU A 1 115 ? 15.721 24.692 4.575 1.00 77.81 115 LEU A CA 1
ATOM 800 C C . LEU A 1 115 ? 16.964 25.565 4.643 1.00 77.81 115 LEU A C 1
ATOM 802 O O . LEU A 1 115 ? 17.994 25.156 5.175 1.00 77.81 115 LEU A O 1
ATOM 806 N N . GLU A 1 116 ? 16.832 26.792 4.162 1.00 81.31 116 GLU A N 1
ATOM 807 C CA . GLU A 1 116 ? 17.816 27.850 4.341 1.00 81.31 116 GLU A CA 1
ATOM 808 C C . GLU A 1 116 ? 17.268 28.859 5.350 1.00 81.31 116 GLU A C 1
ATOM 810 O O . GLU A 1 116 ? 16.156 29.373 5.197 1.00 81.31 116 GLU A O 1
ATOM 815 N N . GLU A 1 117 ? 18.024 29.126 6.414 1.00 77.00 117 GLU A N 1
ATOM 816 C CA . GLU A 1 117 ? 17.670 30.185 7.352 1.00 77.00 117 GLU A CA 1
ATOM 817 C C . GLU A 1 117 ? 17.809 31.535 6.650 1.00 77.00 117 GLU A C 1
ATOM 819 O O . GLU A 1 117 ? 18.859 31.891 6.119 1.00 77.00 117 GLU A O 1
ATOM 824 N N . THR A 1 118 ? 16.727 32.299 6.650 1.00 74.69 118 THR A N 1
ATOM 825 C CA . THR A 1 118 ? 16.694 33.633 6.072 1.00 74.69 118 THR A CA 1
ATOM 826 C C . THR A 1 118 ? 16.649 34.666 7.182 1.00 74.69 118 THR A C 1
ATOM 828 O O . THR A 1 118 ? 15.881 34.567 8.139 1.00 74.69 118 THR A O 1
ATOM 831 N N . SER A 1 119 ? 17.436 35.727 7.025 1.00 69.00 119 SER A N 1
ATOM 832 C CA . SER A 1 119 ? 17.369 36.916 7.881 1.00 69.00 119 SER A CA 1
ATOM 833 C C . SER A 1 119 ? 16.114 37.766 7.625 1.00 69.00 119 SER A C 1
ATOM 835 O O . SER A 1 119 ? 15.925 38.817 8.242 1.00 69.00 119 SER A O 1
ATOM 837 N N . VAL A 1 120 ? 15.243 37.331 6.710 1.00 57.88 120 VAL A N 1
ATOM 838 C CA . VAL A 1 120 ? 14.127 38.116 6.194 1.00 57.88 120 VAL A CA 1
ATOM 839 C C . VAL A 1 120 ? 12.941 38.002 7.148 1.00 57.88 120 VAL A C 1
ATOM 841 O O . VAL A 1 120 ? 12.151 37.064 7.092 1.00 57.88 120 VAL A O 1
ATOM 844 N N . GLY A 1 121 ? 12.803 38.978 8.049 1.00 50.69 121 GLY A N 1
ATOM 845 C CA . GLY A 1 121 ? 11.625 39.029 8.915 1.00 50.69 121 GLY A CA 1
ATOM 846 C C . GLY A 1 121 ? 11.458 40.215 9.862 1.00 50.69 121 GLY A C 1
ATOM 847 O O . GLY A 1 121 ? 10.495 40.202 10.628 1.00 50.69 121 GLY A O 1
ATOM 848 N N . SER A 1 122 ? 12.320 41.239 9.843 1.00 47.03 122 SER A N 1
ATOM 849 C CA . SER A 1 122 ? 12.102 42.449 10.657 1.00 47.03 122 SER A CA 1
ATOM 850 C C . SER A 1 122 ? 11.115 43.447 10.036 1.00 47.03 122 SER A C 1
ATOM 852 O O . SER A 1 122 ? 10.534 44.236 10.776 1.00 47.03 122 SER A O 1
ATOM 854 N N . GLU A 1 123 ? 10.859 43.418 8.722 1.00 48.88 123 GLU A N 1
ATOM 855 C CA . GLU A 1 123 ? 10.110 44.515 8.077 1.00 48.88 123 GLU A CA 1
ATOM 856 C C . GLU A 1 123 ? 8.592 44.316 7.936 1.00 48.88 123 GLU A C 1
ATOM 858 O O . GLU A 1 123 ? 7.881 45.293 7.713 1.00 48.88 123 GLU A O 1
ATOM 863 N N . ARG A 1 124 ? 8.041 43.109 8.140 1.00 50.53 124 ARG A N 1
ATOM 864 C CA . ARG A 1 124 ? 6.577 42.882 8.034 1.00 50.53 124 ARG A CA 1
ATOM 865 C C . ARG A 1 124 ? 5.878 42.336 9.278 1.00 50.53 124 ARG A C 1
ATOM 867 O O . ARG A 1 124 ? 4.652 42.313 9.308 1.00 50.53 124 ARG A O 1
ATOM 874 N N . ARG A 1 125 ? 6.600 41.970 10.341 1.00 48.06 125 ARG A N 1
ATOM 875 C CA . ARG A 1 125 ? 5.988 41.532 11.610 1.00 48.06 125 ARG A CA 1
ATOM 876 C C . ARG A 1 125 ? 5.777 42.712 12.562 1.00 48.06 125 ARG A C 1
ATOM 878 O O . ARG A 1 125 ? 6.420 42.804 13.604 1.00 48.06 125 ARG A O 1
ATOM 885 N N . ARG A 1 126 ? 4.854 43.621 12.234 1.00 44.09 126 ARG A N 1
ATOM 886 C CA . ARG A 1 126 ? 4.255 44.475 13.271 1.00 44.09 126 ARG A CA 1
ATOM 887 C C . ARG A 1 126 ? 3.096 43.705 13.911 1.00 44.09 126 ARG A C 1
ATOM 889 O O . ARG A 1 126 ? 2.145 43.355 13.230 1.00 44.09 126 ARG A O 1
ATOM 896 N N . HIS A 1 127 ? 3.221 43.482 15.220 1.00 38.56 127 HIS A N 1
ATOM 897 C CA . HIS A 1 127 ? 2.168 43.074 16.166 1.00 38.56 127 HIS A CA 1
ATOM 898 C C . HIS A 1 127 ? 1.823 41.594 16.362 1.00 38.56 127 HIS A C 1
ATOM 900 O O . HIS A 1 127 ? 0.656 41.271 16.526 1.00 38.56 127 HIS A O 1
ATOM 906 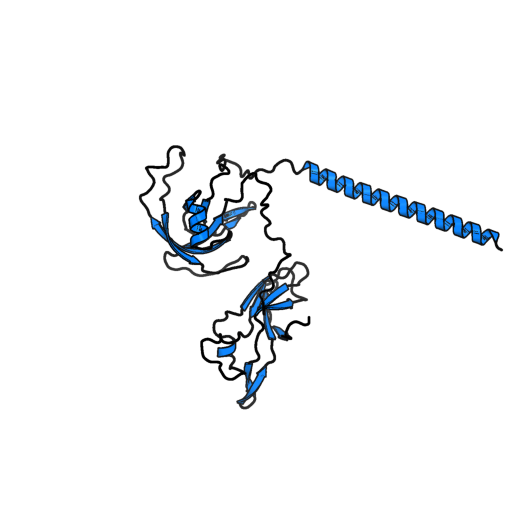N N . LEU A 1 128 ? 2.818 40.722 16.552 1.00 33.97 128 LEU A N 1
ATOM 907 C CA . LEU A 1 128 ? 2.629 39.559 17.433 1.00 33.97 128 LEU A CA 1
ATOM 908 C C . LEU A 1 128 ? 3.880 39.351 18.299 1.00 33.97 128 LEU A C 1
ATOM 910 O O . LEU A 1 128 ? 4.947 38.982 17.813 1.00 33.97 128 LEU A O 1
ATOM 914 N N . THR A 1 129 ? 3.757 39.627 19.597 1.00 39.06 129 THR A N 1
ATOM 915 C CA . THR A 1 129 ? 4.732 39.251 20.627 1.00 39.06 129 THR A CA 1
ATOM 916 C C . THR A 1 129 ? 4.706 37.738 20.816 1.00 39.06 129 THR A C 1
ATOM 918 O O . THR A 1 129 ? 3.950 37.219 21.628 1.00 39.06 129 THR A O 1
ATOM 921 N N . ALA A 1 130 ? 5.545 37.025 20.073 1.00 36.09 130 ALA A N 1
ATOM 922 C CA . ALA A 1 130 ? 5.967 35.670 20.402 1.00 36.09 130 ALA A CA 1
ATOM 923 C C . ALA A 1 130 ? 7.373 35.455 19.830 1.00 36.09 130 ALA A C 1
ATOM 925 O O . ALA A 1 130 ? 7.696 35.970 18.764 1.00 36.09 130 ALA A O 1
ATOM 926 N N . ARG A 1 131 ? 8.213 34.771 20.615 1.00 47.50 131 ARG A N 1
ATOM 927 C CA . ARG A 1 131 ? 9.618 34.375 20.389 1.00 47.50 131 ARG A CA 1
ATOM 928 C C . ARG A 1 131 ? 10.164 34.568 18.963 1.00 47.50 131 ARG A C 1
ATOM 930 O O . ARG A 1 131 ? 9.575 34.089 18.004 1.00 47.50 131 ARG A O 1
ATOM 937 N N . ARG A 1 132 ? 11.365 35.164 18.866 1.00 52.22 132 ARG A N 1
ATOM 938 C CA . ARG A 1 132 ? 12.239 35.191 17.673 1.00 52.22 132 ARG A CA 1
ATOM 939 C C . ARG A 1 132 ? 12.374 33.781 17.070 1.00 52.22 132 ARG A C 1
ATOM 941 O O . ARG A 1 132 ? 13.276 33.040 17.441 1.00 52.22 132 ARG A O 1
ATOM 948 N N . GLY A 1 133 ? 11.460 33.402 16.186 1.00 57.03 133 GLY A N 1
ATOM 949 C CA . GLY A 1 133 ? 11.580 32.214 15.353 1.00 57.03 133 GLY A CA 1
ATOM 950 C C . GLY A 1 133 ? 12.324 32.602 14.087 1.00 57.03 133 GLY A C 1
ATOM 951 O O . GLY A 1 133 ? 11.900 33.543 13.408 1.00 57.03 133 GLY A O 1
ATOM 952 N N . ALA A 1 134 ? 13.428 31.911 13.810 1.00 62.56 134 ALA A N 1
ATOM 953 C CA . ALA A 1 134 ? 14.116 31.969 12.529 1.00 62.56 134 ALA A CA 1
ATOM 954 C C . ALA A 1 134 ? 13.103 31.761 11.389 1.00 62.56 134 ALA A C 1
ATOM 956 O O . ALA A 1 134 ? 12.208 30.917 11.493 1.00 62.56 134 ALA A O 1
ATOM 957 N N . ALA A 1 135 ? 13.193 32.578 10.341 1.00 67.69 135 ALA A N 1
ATOM 958 C CA . ALA A 1 135 ? 12.400 32.388 9.135 1.00 67.69 135 ALA A CA 1
ATOM 959 C C . ALA A 1 135 ? 13.172 31.448 8.210 1.00 67.69 135 ALA A C 1
ATOM 961 O O . ALA A 1 135 ? 14.354 31.674 7.960 1.00 67.69 135 ALA A O 1
ATOM 962 N N . TYR A 1 136 ? 12.520 30.413 7.694 1.00 73.75 136 TYR A N 1
ATOM 963 C CA . TYR A 1 136 ? 13.158 29.449 6.804 1.00 73.75 136 TYR A CA 1
ATOM 964 C C . TYR A 1 136 ? 12.582 29.585 5.401 1.00 73.75 136 TYR A C 1
ATOM 966 O O . TYR A 1 136 ? 11.366 29.657 5.231 1.00 73.75 136 TYR A O 1
ATOM 974 N N . LYS A 1 137 ? 13.456 29.591 4.397 1.00 80.62 137 LYS A N 1
ATOM 975 C CA . LYS A 1 137 ? 13.085 29.445 2.993 1.00 80.62 137 LYS A CA 1
ATOM 976 C C . LYS A 1 137 ? 13.309 27.998 2.587 1.00 80.62 137 LYS A C 1
ATOM 978 O O . LYS A 1 137 ? 14.381 27.444 2.819 1.00 80.62 137 LYS A O 1
ATOM 983 N N . VAL A 1 138 ? 12.307 27.395 1.961 1.00 81.56 138 VAL A N 1
ATOM 984 C CA . VAL A 1 138 ? 12.459 26.081 1.332 1.00 81.56 138 VAL A CA 1
ATOM 985 C C . VAL A 1 138 ? 13.260 26.258 0.049 1.00 81.56 138 VAL A C 1
ATOM 987 O O . VAL A 1 138 ? 12.835 26.979 -0.852 1.00 81.56 138 VAL A O 1
ATOM 990 N N . THR A 1 139 ? 14.438 25.643 -0.021 1.00 82.12 139 THR A N 1
ATOM 991 C CA . THR A 1 139 ? 15.294 25.673 -1.221 1.00 82.12 139 THR A CA 1
ATOM 992 C C . THR A 1 139 ? 15.051 24.469 -2.115 1.00 82.12 139 THR A C 1
ATOM 994 O O . THR A 1 139 ? 15.228 24.553 -3.328 1.00 82.12 139 THR A O 1
ATOM 997 N N . ASN A 1 140 ? 14.616 23.361 -1.521 1.00 79.94 140 ASN A N 1
ATOM 998 C CA . ASN A 1 140 ? 14.282 22.139 -2.224 1.00 79.94 140 ASN A CA 1
ATOM 999 C C . ASN A 1 140 ? 13.217 21.372 -1.437 1.00 79.94 140 ASN A C 1
ATOM 1001 O O . ASN A 1 140 ? 13.288 21.260 -0.212 1.00 79.94 140 ASN A O 1
ATOM 1005 N N . LEU A 1 141 ? 12.237 20.835 -2.155 1.00 80.06 141 LEU A N 1
ATOM 1006 C CA . LEU A 1 141 ? 11.205 19.971 -1.608 1.00 80.06 141 LEU A CA 1
ATOM 1007 C C . LEU A 1 141 ? 11.074 18.762 -2.524 1.00 80.06 141 LEU A C 1
ATOM 1009 O O . LEU A 1 141 ? 10.561 18.858 -3.639 1.00 80.06 141 LEU A O 1
ATOM 1013 N N . VAL A 1 142 ? 11.516 17.617 -2.021 1.00 77.94 142 VAL A N 1
ATOM 1014 C CA . VAL A 1 142 ? 11.354 16.333 -2.693 1.00 77.94 142 VAL A CA 1
ATOM 1015 C C . VAL A 1 142 ? 10.268 15.574 -1.955 1.00 77.94 142 VAL A C 1
ATOM 1017 O O . VAL A 1 142 ? 10.465 15.154 -0.814 1.00 77.94 142 VAL A O 1
ATOM 1020 N N . LYS A 1 143 ? 9.112 15.390 -2.595 1.00 72.00 143 LYS A N 1
ATOM 1021 C CA . LYS A 1 143 ? 8.087 14.487 -2.067 1.00 72.00 143 LYS A CA 1
ATOM 1022 C C . LYS A 1 143 ? 8.689 13.092 -1.956 1.00 72.00 143 LYS A C 1
ATOM 1024 O O . LYS A 1 143 ? 9.158 12.541 -2.949 1.00 72.00 143 LYS A O 1
ATOM 1029 N N . THR A 1 144 ? 8.725 12.545 -0.747 1.00 60.53 144 THR A N 1
ATOM 1030 C CA . THR A 1 144 ? 9.294 11.210 -0.523 1.00 60.53 144 THR A CA 1
ATOM 1031 C C . THR A 1 144 ? 8.311 10.121 -0.882 1.00 60.53 144 THR A C 1
ATOM 1033 O O . THR A 1 144 ? 8.722 9.029 -1.269 1.00 60.53 144 THR A O 1
ATOM 1036 N N . VAL A 1 145 ? 7.020 10.419 -0.762 1.00 58.34 145 VAL A N 1
ATOM 1037 C CA . VAL A 1 145 ? 5.957 9.495 -1.108 1.00 58.34 145 VAL A CA 1
ATOM 1038 C C . VAL A 1 145 ? 4.763 10.302 -1.615 1.00 58.34 145 VAL A C 1
ATOM 1040 O O . VAL A 1 145 ? 4.225 11.137 -0.895 1.00 58.34 145 VAL A O 1
ATOM 1043 N N . GLU A 1 146 ? 4.371 10.084 -2.868 1.00 48.81 146 GLU A N 1
ATOM 1044 C CA . GLU A 1 146 ? 3.093 10.555 -3.410 1.00 48.81 146 GLU A CA 1
ATOM 1045 C C . GLU A 1 146 ? 2.034 9.566 -2.899 1.00 48.81 146 GLU A C 1
ATOM 1047 O O . GLU A 1 146 ? 1.818 8.513 -3.496 1.00 48.81 146 GLU A O 1
ATOM 1052 N N . LEU A 1 147 ? 1.501 9.805 -1.696 1.00 49.09 147 LEU A N 1
ATOM 1053 C CA . LEU A 1 147 ? 0.522 8.911 -1.075 1.00 49.09 147 LEU A CA 1
ATOM 1054 C C . LEU A 1 147 ? -0.871 9.521 -1.140 1.00 49.09 147 LEU A C 1
ATOM 1056 O O . LEU A 1 147 ? -1.146 10.510 -0.465 1.00 49.09 147 LEU A O 1
ATOM 1060 N N . ASP A 1 148 ? -1.781 8.800 -1.794 1.00 41.97 148 ASP A N 1
ATOM 1061 C CA . ASP A 1 148 ? -3.149 8.655 -1.299 1.00 41.97 148 ASP A CA 1
ATOM 1062 C C . ASP A 1 148 ? -3.077 7.983 0.093 1.00 41.97 148 ASP A C 1
ATOM 1064 O O . ASP A 1 148 ? -3.092 6.764 0.249 1.00 41.97 148 ASP A O 1
ATOM 1068 N N . GLN A 1 149 ? -2.837 8.822 1.103 1.00 39.38 149 GLN A N 1
ATOM 1069 C CA . GLN A 1 149 ? -3.111 8.679 2.535 1.00 39.38 149 GLN A CA 1
ATOM 1070 C C . GLN A 1 149 ? -3.051 7.260 3.162 1.00 39.38 149 GLN A C 1
ATOM 1072 O O . GLN A 1 149 ? -4.068 6.573 3.190 1.00 39.38 149 GLN A O 1
ATOM 1077 N N . LYS A 1 150 ? -1.931 6.885 3.829 1.00 37.09 150 LYS A N 1
ATOM 1078 C CA . LYS A 1 150 ? -1.892 6.001 5.036 1.00 37.09 150 LYS A CA 1
ATOM 1079 C C . LYS A 1 150 ? -0.701 6.312 5.961 1.00 37.09 150 LYS A C 1
ATOM 1081 O O . LYS A 1 150 ? 0.405 6.568 5.498 1.00 37.09 150 LYS A O 1
ATOM 1086 N N . GLU A 1 151 ? -0.933 6.245 7.275 1.00 32.78 151 GLU A N 1
ATOM 1087 C CA . GLU A 1 151 ? 0.060 6.435 8.346 1.00 32.78 151 GLU A CA 1
ATOM 1088 C C . GLU A 1 151 ? 0.847 5.150 8.731 1.00 32.78 151 GLU A C 1
ATOM 1090 O O . GLU A 1 151 ? 0.324 4.038 8.644 1.00 32.78 151 GLU A O 1
ATOM 1095 N N . VAL A 1 152 ? 2.047 5.384 9.308 1.00 32.78 152 VAL A N 1
ATOM 1096 C CA . VAL A 1 152 ? 2.871 4.592 10.276 1.00 32.78 152 VAL A CA 1
ATOM 1097 C C . VAL A 1 152 ? 4.156 3.837 9.799 1.00 32.78 152 VAL A C 1
ATOM 1099 O O . VAL A 1 152 ? 4.106 2.672 9.425 1.00 32.78 152 VAL A O 1
ATOM 1102 N N . PHE A 1 153 ? 5.306 4.544 9.929 1.00 38.66 153 PHE A N 1
ATOM 1103 C CA . PHE A 1 153 ? 6.651 4.302 10.568 1.00 38.66 153 PHE A CA 1
ATOM 1104 C C . PHE A 1 153 ? 7.460 2.961 10.512 1.00 38.66 153 PHE A C 1
ATOM 1106 O O . PHE A 1 153 ? 6.906 1.916 10.822 1.00 38.66 153 PHE A O 1
ATOM 1113 N N . THR A 1 154 ? 8.808 3.011 10.287 1.00 35.91 154 THR A N 1
ATOM 1114 C CA . THR A 1 154 ? 9.942 2.925 11.287 1.00 35.91 154 THR A CA 1
ATOM 1115 C C . THR A 1 154 ? 11.377 2.792 10.675 1.00 35.91 154 THR A C 1
ATOM 1117 O O . THR A 1 154 ? 11.625 1.826 9.962 1.00 35.91 154 THR A O 1
ATOM 1120 N N . GLY A 1 155 ? 12.334 3.651 11.102 1.00 27.34 155 GLY A N 1
ATOM 1121 C CA . GLY A 1 155 ? 13.824 3.474 11.088 1.00 27.34 155 GLY A CA 1
ATOM 1122 C C . GLY A 1 155 ? 14.576 3.932 9.816 1.00 27.34 155 GLY A C 1
ATOM 1123 O O . GLY A 1 155 ? 13.998 3.856 8.743 1.00 27.34 155 GLY A O 1
ATOM 1124 N N . GLU A 1 156 ? 15.826 4.429 9.776 1.00 28.59 156 GLU A N 1
ATOM 1125 C CA . GLU A 1 156 ? 16.877 4.937 10.702 1.00 28.59 156 GLU A CA 1
ATOM 1126 C C . GLU A 1 156 ? 17.499 6.213 10.038 1.00 28.59 156 GLU A C 1
ATOM 1128 O O . GLU A 1 156 ? 17.324 6.401 8.831 1.00 28.59 156 GLU A O 1
ATOM 1133 N N . PRO A 1 157 ? 18.180 7.126 10.766 1.00 45.16 157 PRO A N 1
ATOM 1134 C CA . PRO A 1 157 ? 18.442 8.508 10.318 1.00 45.16 157 PRO A CA 1
ATOM 1135 C C . PRO A 1 157 ? 19.790 8.717 9.590 1.00 45.16 157 PRO A C 1
ATOM 1137 O O . PRO A 1 157 ? 20.682 7.900 9.770 1.00 45.16 157 PRO A O 1
ATOM 1140 N N . ILE A 1 158 ? 19.924 9.838 8.842 1.00 26.42 158 ILE A N 1
ATOM 1141 C CA . ILE A 1 158 ? 21.114 10.679 8.459 1.00 26.42 158 ILE A CA 1
ATOM 1142 C C . ILE A 1 158 ? 20.762 11.384 7.110 1.00 26.42 158 ILE A C 1
ATOM 1144 O O . ILE A 1 158 ? 20.212 10.736 6.231 1.00 26.42 158 ILE A O 1
ATOM 1148 N N . ASN A 1 159 ? 20.977 12.668 6.772 1.00 25.89 159 ASN A N 1
ATOM 1149 C CA . ASN A 1 159 ? 21.731 13.833 7.263 1.00 25.89 159 ASN A CA 1
ATOM 1150 C C . ASN A 1 159 ? 20.901 15.094 6.888 1.00 25.89 159 ASN A C 1
ATOM 1152 O O . ASN A 1 159 ? 20.467 15.160 5.741 1.00 25.89 159 ASN A O 1
ATOM 1156 N N . LEU A 1 160 ? 20.649 16.033 7.819 1.00 29.77 160 LEU A N 1
ATOM 1157 C CA . LEU A 1 160 ? 19.929 17.336 7.693 1.00 29.77 160 LEU A CA 1
ATOM 1158 C C . LEU A 1 160 ? 18.749 17.470 6.694 1.00 29.77 160 LEU A C 1
ATOM 1160 O O . LEU A 1 160 ? 18.377 18.574 6.315 1.00 29.77 160 LEU A O 1
ATOM 1164 N N . ARG A 1 161 ? 18.109 16.368 6.312 1.00 35.44 161 ARG A N 1
ATOM 1165 C CA . ARG A 1 161 ? 16.880 16.325 5.519 1.00 35.44 161 ARG A CA 1
ATOM 1166 C C . ARG A 1 161 ? 15.746 16.029 6.484 1.00 35.44 161 ARG A C 1
ATOM 1168 O O . ARG A 1 161 ? 15.616 14.902 6.961 1.00 35.44 161 ARG A O 1
ATOM 1175 N N . ALA A 1 162 ? 14.977 17.049 6.844 1.00 42.00 162 ALA A N 1
ATOM 1176 C CA . ALA A 1 162 ? 13.815 16.845 7.694 1.00 42.00 162 ALA A CA 1
ATOM 1177 C C . ALA A 1 162 ? 12.733 16.128 6.876 1.00 42.00 162 ALA A C 1
ATOM 1179 O O . ALA A 1 162 ? 12.365 16.599 5.801 1.00 42.00 162 ALA A O 1
ATOM 1180 N N . LEU A 1 163 ? 12.224 15.002 7.382 1.00 43.59 163 LEU A N 1
ATOM 1181 C CA . LEU A 1 163 ? 10.922 14.491 6.960 1.00 43.59 163 LEU A CA 1
ATOM 1182 C C . LEU A 1 163 ? 9.871 15.417 7.568 1.00 43.59 163 LEU A C 1
ATOM 1184 O O . LEU A 1 163 ? 9.806 15.564 8.793 1.00 43.59 163 LEU A O 1
ATOM 1188 N N . VAL A 1 164 ? 9.086 16.057 6.716 1.00 51.94 164 VAL A N 1
ATOM 1189 C CA . VAL A 1 164 ? 8.137 17.085 7.123 1.00 51.94 164 VAL A CA 1
ATOM 1190 C C . VAL A 1 164 ? 6.729 16.687 6.728 1.00 51.94 164 VAL A C 1
ATOM 1192 O O . VAL A 1 164 ? 6.498 16.268 5.597 1.00 51.94 164 VAL A O 1
ATOM 1195 N N . PHE A 1 165 ? 5.798 16.880 7.660 1.00 54.25 165 PHE A N 1
ATOM 1196 C CA . PHE A 1 165 ? 4.369 16.855 7.380 1.00 54.25 165 PHE A CA 1
ATOM 1197 C C . PHE A 1 165 ? 3.922 18.264 7.044 1.00 54.25 165 PHE A C 1
ATOM 1199 O O . PHE A 1 165 ? 4.108 19.180 7.854 1.00 54.25 165 PHE A O 1
ATOM 1206 N N . ILE A 1 166 ? 3.336 18.424 5.861 1.00 54.66 166 ILE A N 1
ATOM 1207 C CA . ILE A 1 166 ? 2.781 19.702 5.441 1.00 54.66 166 ILE A CA 1
ATOM 1208 C C . ILE A 1 166 ? 1.304 19.721 5.826 1.00 54.66 166 ILE A C 1
ATOM 1210 O O . ILE A 1 166 ? 0.480 18.994 5.270 1.00 54.66 166 ILE A O 1
ATOM 1214 N N . MET A 1 167 ? 0.987 20.533 6.834 1.00 51.03 167 MET A N 1
ATOM 1215 C CA . MET A 1 167 ? -0.391 20.776 7.252 1.00 51.03 167 MET A CA 1
ATOM 1216 C C . MET A 1 167 ? -0.899 22.057 6.612 1.00 51.03 167 MET A C 1
ATOM 1218 O O . MET A 1 167 ? -0.281 23.109 6.772 1.00 51.03 167 MET A O 1
ATOM 1222 N N . ASP A 1 168 ? -2.026 21.950 5.921 1.00 45.62 168 ASP A N 1
ATOM 1223 C CA . ASP A 1 168 ? -2.728 23.066 5.311 1.00 45.62 168 ASP A CA 1
ATOM 1224 C C . ASP A 1 168 ? -3.943 23.439 6.169 1.00 45.62 168 ASP A C 1
ATOM 1226 O O . ASP A 1 168 ? -4.896 22.669 6.302 1.00 45.62 168 ASP A O 1
ATOM 1230 N N . TRP A 1 169 ? -3.889 24.629 6.762 1.00 48.44 169 TRP A N 1
ATOM 1231 C CA . TRP A 1 169 ? -4.956 25.176 7.607 1.00 48.44 169 TRP A CA 1
ATOM 1232 C C . TRP A 1 169 ? -5.883 26.140 6.852 1.00 48.44 169 TRP A C 1
ATOM 1234 O O . TRP A 1 169 ? -6.798 26.705 7.450 1.00 48.44 169 TRP A O 1
ATOM 1244 N N . SER A 1 170 ? -5.704 26.296 5.532 1.00 43.31 170 SER A N 1
ATOM 1245 C CA . SER A 1 170 ? -6.541 27.166 4.681 1.00 43.31 170 SER A CA 1
ATOM 1246 C C . SER A 1 170 ? -8.026 26.787 4.658 1.00 43.31 170 SER A C 1
ATOM 1248 O O . SER A 1 170 ? -8.872 27.560 4.220 1.00 43.31 170 SER A O 1
ATOM 1250 N N . SER A 1 171 ? -8.362 25.592 5.147 1.00 45.44 171 SER A N 1
ATOM 1251 C CA . SER A 1 171 ? -9.725 25.052 5.169 1.00 45.44 171 SER A CA 1
ATOM 1252 C C . SER A 1 171 ? -10.557 25.498 6.381 1.00 45.44 171 SER A C 1
ATOM 1254 O O . SER A 1 171 ? -11.708 25.090 6.513 1.00 45.44 171 SER A O 1
ATOM 1256 N N . CYS A 1 172 ? -10.010 26.317 7.284 1.00 45.19 172 CYS A N 1
ATOM 1257 C CA . CYS A 1 172 ? -10.685 26.747 8.517 1.00 45.19 172 CYS A CA 1
ATOM 1258 C C . CYS A 1 172 ? -11.525 28.037 8.367 1.00 45.19 172 CYS A C 1
ATOM 1260 O O . CYS A 1 172 ? -11.676 28.789 9.331 1.00 45.19 172 CYS A O 1
ATOM 1262 N N . GLY A 1 173 ? -12.083 28.297 7.180 1.00 50.31 173 GLY A N 1
ATOM 1263 C CA . GLY A 1 173 ? -12.958 29.444 6.914 1.00 50.31 173 GLY A CA 1
ATOM 1264 C C . GLY A 1 173 ? -14.448 29.172 7.207 1.00 50.31 173 GLY A C 1
ATOM 1265 O O . GLY A 1 173 ? -14.879 28.020 7.227 1.00 50.31 173 GLY A O 1
ATOM 1266 N N . PRO A 1 174 ? -15.276 30.217 7.404 1.00 47.12 174 PRO A N 1
ATOM 1267 C CA . PRO A 1 174 ? -16.710 30.082 7.694 1.00 47.12 174 PRO A CA 1
ATOM 1268 C C . PRO A 1 174 ? -17.569 29.657 6.485 1.00 47.12 174 PRO A C 1
ATOM 1270 O O . PRO A 1 174 ? -18.780 29.478 6.625 1.00 47.12 174 PRO A O 1
ATOM 1273 N N . GLU A 1 175 ? -16.990 29.524 5.289 1.00 52.97 175 GLU A N 1
ATOM 1274 C CA . GLU A 1 175 ? -17.747 29.239 4.070 1.00 52.97 175 GLU A CA 1
ATOM 1275 C C . GLU A 1 175 ? -18.135 27.750 3.958 1.00 52.97 175 GLU A C 1
ATOM 1277 O O . GLU A 1 175 ? -17.299 26.852 3.912 1.00 52.97 175 GLU A O 1
ATOM 1282 N N . SER A 1 176 ? -19.438 27.482 3.841 1.00 43.06 176 SER A N 1
ATOM 1283 C CA . SER A 1 176 ? -20.060 26.144 3.855 1.00 43.06 176 SER A CA 1
ATOM 1284 C C . SER A 1 176 ? -19.742 25.236 2.659 1.00 43.06 176 SER A C 1
ATOM 1286 O O . SER A 1 176 ? -20.136 24.068 2.657 1.00 43.06 176 SER A O 1
ATOM 1288 N N . LYS A 1 177 ? -19.048 25.751 1.643 1.00 44.50 177 LYS A N 1
ATOM 1289 C CA . LYS A 1 177 ? -18.761 25.048 0.381 1.00 44.50 177 LYS A CA 1
ATOM 1290 C C . LYS A 1 177 ? -17.613 24.042 0.475 1.00 44.50 177 LYS A C 1
ATOM 1292 O O . LYS A 1 177 ? -17.458 23.253 -0.447 1.00 44.50 177 LYS A O 1
ATOM 1297 N N . TRP A 1 178 ? -16.884 23.999 1.589 1.00 47.91 178 TRP A N 1
ATOM 1298 C CA . TRP A 1 178 ? -15.838 23.001 1.802 1.00 47.91 178 TRP A CA 1
ATOM 1299 C C . TRP A 1 178 ? -15.864 22.503 3.242 1.00 47.91 178 TRP A C 1
ATOM 1301 O O . TRP A 1 178 ? -15.237 23.054 4.142 1.00 47.91 178 TRP A O 1
ATOM 1311 N N . ARG A 1 179 ? -16.626 21.429 3.467 1.00 38.25 179 ARG A N 1
ATOM 1312 C CA . ARG A 1 179 ? -16.408 20.587 4.643 1.00 38.25 179 ARG A CA 1
ATOM 1313 C C . ARG A 1 179 ? -15.058 19.897 4.440 1.00 38.25 179 ARG A C 1
ATOM 1315 O O . ARG A 1 179 ? -14.843 19.388 3.341 1.00 38.25 179 ARG A O 1
ATOM 1322 N N . PRO A 1 180 ? -14.195 19.782 5.462 1.00 36.09 180 PRO A N 1
ATOM 1323 C CA . PRO A 1 180 ? -13.177 18.752 5.459 1.00 36.09 180 PRO A CA 1
ATOM 1324 C C . PRO A 1 180 ? -13.925 17.420 5.550 1.00 36.09 180 PRO A C 1
ATOM 1326 O O . PRO A 1 180 ? -14.091 16.832 6.618 1.00 36.09 180 PRO A O 1
ATOM 1329 N N . SER A 1 181 ? -14.426 16.935 4.416 1.00 30.91 181 SER A N 1
ATOM 1330 C CA . SER A 1 181 ? -14.395 15.509 4.204 1.00 30.91 181 SER A CA 1
ATOM 1331 C C . SER A 1 181 ? -12.909 15.172 4.220 1.00 30.91 181 SER A C 1
ATOM 1333 O O . SER A 1 181 ? -12.232 15.200 3.199 1.00 30.91 181 SER A O 1
ATOM 1335 N N . VAL A 1 182 ? -12.404 14.815 5.405 1.00 33.53 182 VAL A N 1
ATOM 1336 C CA . VAL A 1 182 ? -11.687 13.543 5.480 1.00 33.53 182 VAL A CA 1
ATOM 1337 C C . VAL A 1 182 ? -12.532 12.631 4.611 1.00 33.53 182 VAL A C 1
ATOM 1339 O O . VAL A 1 182 ? -13.716 12.463 4.922 1.00 33.53 182 VAL A O 1
ATOM 1342 N N . SER A 1 183 ? -12.015 12.256 3.447 1.00 34.34 183 SER A N 1
ATOM 1343 C CA . SER A 1 183 ? -12.653 11.308 2.553 1.00 34.34 183 SER A CA 1
ATOM 1344 C C . SER A 1 183 ? -12.946 10.077 3.395 1.00 34.34 183 SER A C 1
ATOM 1346 O O . SER A 1 183 ? -12.106 9.205 3.582 1.00 34.34 183 SER A O 1
ATOM 1348 N N . LYS A 1 184 ? -14.138 10.057 3.993 1.00 33.56 184 LYS A N 1
ATOM 1349 C CA . LYS A 1 184 ? -14.819 8.828 4.314 1.00 33.56 184 LYS A CA 1
ATOM 1350 C C . LYS A 1 184 ? -14.902 8.151 2.967 1.00 33.56 184 LYS A C 1
ATOM 1352 O O . LYS A 1 184 ? -15.554 8.685 2.075 1.00 33.56 184 LYS A O 1
ATOM 1357 N N . ASP A 1 185 ? -14.077 7.122 2.834 1.00 42.88 185 ASP A N 1
ATOM 1358 C CA . ASP A 1 185 ? -14.308 5.938 2.028 1.00 42.88 185 ASP A CA 1
ATOM 1359 C C . ASP A 1 185 ? -15.579 6.069 1.183 1.00 42.88 185 ASP A C 1
ATOM 1361 O O . ASP A 1 185 ? -16.660 5.891 1.731 1.00 42.88 185 ASP A O 1
ATOM 1365 N N . ASP A 1 186 ? -15.459 6.431 -0.096 1.00 38.47 186 ASP A N 1
ATOM 1366 C CA . ASP A 1 186 ? -16.451 5.998 -1.093 1.00 38.47 186 ASP A CA 1
ATOM 1367 C C . ASP A 1 186 ? -16.002 6.172 -2.549 1.00 38.47 186 ASP A C 1
ATOM 1369 O O . ASP A 1 186 ? -16.461 5.412 -3.391 1.00 38.47 186 ASP A O 1
ATOM 1373 N N . ASP A 1 187 ? -15.012 7.014 -2.856 1.00 40.09 187 ASP A N 1
ATOM 1374 C CA . ASP A 1 187 ? -14.496 7.115 -4.228 1.00 40.09 187 ASP A CA 1
ATOM 1375 C C . ASP A 1 187 ? -13.021 6.708 -4.298 1.00 40.09 187 ASP A C 1
ATOM 1377 O O . ASP A 1 187 ? -12.120 7.526 -4.488 1.00 40.09 187 ASP A O 1
ATOM 1381 N N . SER A 1 188 ? -12.751 5.408 -4.150 1.00 50.75 188 SER A N 1
ATOM 1382 C CA . SER A 1 188 ? -11.511 4.842 -4.683 1.00 50.75 188 SER A CA 1
ATOM 1383 C C . SER A 1 188 ? -11.527 5.060 -6.193 1.00 50.75 188 SER A C 1
ATOM 1385 O O . SER A 1 188 ? -12.192 4.314 -6.914 1.00 50.75 188 SER A O 1
ATOM 1387 N N . VAL A 1 189 ? -10.856 6.115 -6.655 1.00 51.12 189 VAL A N 1
ATOM 1388 C CA . VAL A 1 189 ? -10.754 6.449 -8.075 1.00 51.12 189 VAL A CA 1
ATOM 1389 C C . VAL A 1 189 ? -10.186 5.230 -8.794 1.00 51.12 189 VAL A C 1
ATOM 1391 O O . VAL A 1 189 ? -9.021 4.873 -8.611 1.00 51.12 189 VAL A O 1
ATOM 1394 N N . GLU A 1 190 ? -11.021 4.560 -9.588 1.00 55.78 190 GLU A N 1
ATOM 1395 C CA . GLU A 1 190 ? -10.576 3.463 -10.435 1.00 55.78 190 GLU A CA 1
ATOM 1396 C C . GLU A 1 190 ? -9.578 4.032 -11.442 1.00 55.78 190 GLU A C 1
ATOM 1398 O O . GLU A 1 190 ? -9.942 4.672 -12.431 1.00 55.78 190 GLU A O 1
ATOM 1403 N N . LEU A 1 191 ? -8.285 3.831 -11.182 1.00 61.72 191 LEU A N 1
ATOM 1404 C CA . LEU A 1 191 ? -7.263 4.192 -12.150 1.00 61.72 191 LEU A CA 1
ATOM 1405 C C . LEU A 1 191 ? -7.525 3.363 -13.416 1.00 61.72 191 LEU A C 1
ATOM 1407 O O . LEU A 1 191 ? -7.667 2.138 -13.309 1.00 61.72 191 LEU A O 1
ATOM 1411 N N . PRO A 1 192 ? -7.591 3.972 -14.610 1.00 67.31 192 PRO A N 1
ATOM 1412 C CA . PRO A 1 192 ? -7.821 3.227 -15.840 1.00 67.31 192 PRO A CA 1
ATOM 1413 C C . PRO A 1 192 ? -6.742 2.145 -16.003 1.00 67.31 192 PRO A C 1
ATOM 1415 O O . PRO A 1 192 ? -5.546 2.432 -16.019 1.00 67.31 192 PRO A O 1
ATOM 1418 N N . GLY A 1 193 ? -7.167 0.880 -16.088 1.00 77.38 193 GLY A N 1
ATOM 1419 C CA . GLY A 1 193 ? -6.269 -0.283 -16.145 1.00 77.38 193 GLY A CA 1
ATOM 1420 C C . GLY A 1 193 ? -5.832 -0.856 -14.787 1.00 77.38 193 GLY A C 1
ATOM 1421 O O . GLY A 1 193 ? -5.001 -1.773 -14.755 1.00 77.38 193 GLY A O 1
ATOM 1422 N N . SER A 1 194 ? -6.381 -0.352 -13.678 1.00 87.00 194 SER A N 1
ATOM 1423 C CA . SER A 1 194 ? -6.264 -0.992 -12.366 1.00 87.00 194 SER A CA 1
ATOM 1424 C C . SER A 1 194 ? -7.259 -2.145 -12.207 1.00 87.00 194 SER A C 1
ATOM 1426 O O . SER A 1 194 ? -8.289 -2.214 -12.873 1.00 87.00 194 SER A O 1
ATOM 1428 N N . VAL A 1 195 ? -6.906 -3.095 -11.347 1.00 92.31 195 VAL A N 1
ATOM 1429 C CA . VAL A 1 195 ? -7.738 -4.227 -10.946 1.00 92.31 195 VAL A CA 1
ATOM 1430 C C . VAL A 1 195 ? -8.011 -4.094 -9.458 1.00 92.31 195 VAL A C 1
ATOM 1432 O O . VAL A 1 195 ? -7.082 -3.907 -8.667 1.00 92.31 195 VAL A O 1
ATOM 1435 N N . ARG A 1 196 ? -9.285 -4.232 -9.087 1.00 93.62 196 ARG A N 1
ATOM 1436 C CA . ARG A 1 196 ? -9.723 -4.344 -7.698 1.00 93.62 196 ARG A CA 1
ATOM 1437 C C . ARG A 1 196 ? -9.470 -5.758 -7.181 1.00 93.62 196 ARG A C 1
ATOM 1439 O O . ARG A 1 196 ? -9.851 -6.747 -7.809 1.00 93.62 196 ARG A O 1
ATOM 1446 N N . VAL A 1 197 ? -8.840 -5.857 -6.018 1.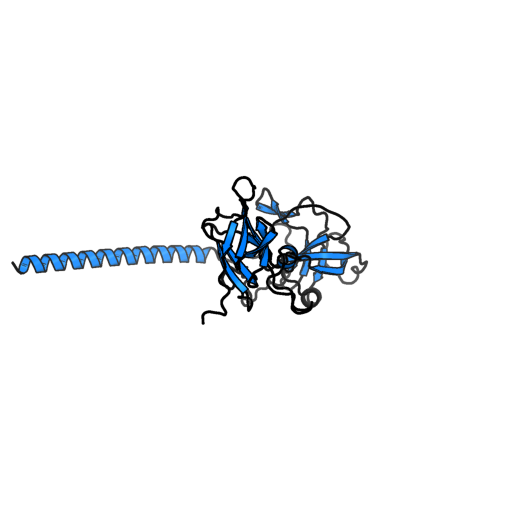00 95.94 197 VAL A N 1
ATOM 1447 C CA . VAL A 1 197 ? -8.576 -7.117 -5.326 1.00 95.94 197 VAL A CA 1
ATOM 1448 C C . VAL A 1 197 ? -9.129 -7.048 -3.915 1.00 95.94 197 VAL A C 1
ATOM 1450 O O . VAL A 1 197 ? -8.545 -6.414 -3.038 1.00 95.94 197 VAL A O 1
ATOM 1453 N N . ASP A 1 198 ? -10.220 -7.770 -3.683 1.00 96.69 198 ASP A N 1
ATOM 1454 C CA . ASP A 1 198 ? -10.782 -7.937 -2.345 1.00 96.69 198 ASP A CA 1
ATOM 1455 C C . ASP A 1 198 ? -10.070 -9.089 -1.618 1.00 96.69 198 ASP A C 1
ATOM 1457 O O . ASP A 1 198 ? -10.017 -10.221 -2.102 1.00 96.69 198 ASP A O 1
ATOM 1461 N N . LEU A 1 199 ? -9.470 -8.822 -0.467 1.00 97.69 199 LEU A N 1
ATOM 1462 C CA . LEU A 1 199 ? -8.899 -9.825 0.425 1.00 97.69 199 LEU A CA 1
ATOM 1463 C C . LEU A 1 199 ? -9.843 -10.021 1.607 1.00 97.69 199 LEU A C 1
ATOM 1465 O O . LEU A 1 199 ? -10.251 -9.054 2.240 1.00 97.69 199 LEU A O 1
ATOM 1469 N N . GLU A 1 200 ? -10.153 -11.272 1.924 1.00 97.62 200 GLU A N 1
ATOM 1470 C CA . GLU A 1 200 ? -11.088 -11.642 2.988 1.00 97.62 200 GLU A CA 1
ATOM 1471 C C . GLU A 1 200 ? -10.413 -12.550 4.019 1.00 97.62 200 GLU A C 1
ATOM 1473 O O . GLU A 1 200 ? -9.323 -13.090 3.784 1.00 97.62 200 GLU A O 1
ATOM 1478 N N . LEU A 1 201 ? -11.091 -12.752 5.153 1.00 96.50 201 LEU A N 1
ATOM 1479 C CA . LEU A 1 201 ? -10.649 -13.630 6.243 1.00 96.50 201 LEU A CA 1
ATOM 1480 C C . LEU A 1 201 ? -9.275 -13.226 6.811 1.00 96.50 201 LEU A C 1
ATOM 1482 O O . LEU A 1 201 ? -8.454 -14.077 7.179 1.00 96.50 201 LEU A O 1
ATOM 1486 N N . LEU A 1 202 ? -9.010 -11.920 6.857 1.00 97.00 202 LEU A N 1
ATOM 1487 C CA . LEU A 1 202 ? -7.841 -11.348 7.516 1.00 97.00 202 LEU A CA 1
ATOM 1488 C C . LEU A 1 202 ? -8.135 -11.134 9.011 1.00 97.00 202 LEU A C 1
ATOM 1490 O O . LEU A 1 202 ? -9.294 -10.953 9.391 1.00 97.00 202 LEU A O 1
ATOM 1494 N N . PRO A 1 203 ? -7.115 -11.126 9.889 1.00 97.00 2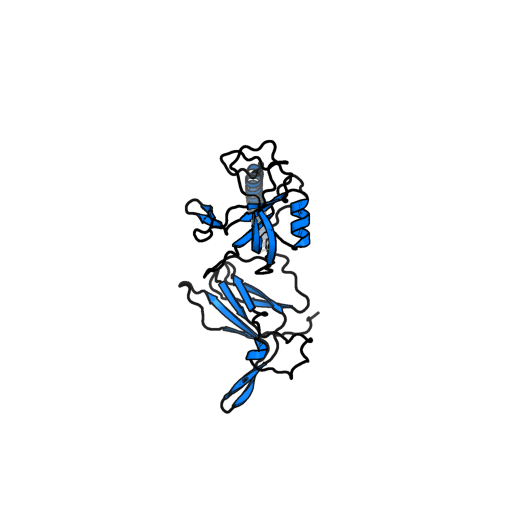03 PRO A N 1
ATOM 1495 C CA . PRO A 1 203 ? -7.303 -10.613 11.238 1.00 97.00 203 PRO A CA 1
ATOM 1496 C C . PRO A 1 203 ? -7.791 -9.159 11.182 1.00 97.00 203 PRO A C 1
ATOM 1498 O O . PRO A 1 203 ? -7.389 -8.395 10.302 1.00 97.00 203 PRO A O 1
ATOM 1501 N N . ARG A 1 204 ? -8.663 -8.788 12.122 1.00 95.81 204 ARG A N 1
ATOM 1502 C CA . ARG A 1 204 ? -9.209 -7.427 12.215 1.00 95.81 204 ARG A CA 1
ATOM 1503 C C . ARG A 1 204 ? -8.077 -6.418 12.355 1.00 95.81 204 ARG A C 1
ATOM 1505 O O . ARG A 1 204 ? -7.123 -6.681 13.088 1.00 95.81 204 ARG A O 1
ATOM 1512 N N . ASP A 1 205 ? -8.192 -5.302 11.640 1.00 93.38 205 ASP A N 1
ATOM 1513 C CA . ASP A 1 205 ? -7.223 -4.201 11.668 1.00 93.38 205 ASP A CA 1
ATOM 1514 C C . ASP A 1 205 ? -5.787 -4.592 11.267 1.00 93.38 205 ASP A C 1
ATOM 1516 O O . ASP A 1 205 ? -4.846 -3.827 11.500 1.00 93.38 205 ASP A O 1
ATOM 1520 N N . ALA A 1 206 ? -5.594 -5.768 10.656 1.00 96.44 206 ALA A N 1
ATOM 1521 C CA . ALA A 1 206 ? -4.279 -6.227 10.237 1.00 96.44 206 ALA A CA 1
ATOM 1522 C C . ALA A 1 206 ? -3.723 -5.357 9.107 1.00 96.44 206 ALA A C 1
ATOM 1524 O O . ALA A 1 206 ? -4.410 -5.051 8.132 1.00 96.44 206 ALA A O 1
ATOM 1525 N N . THR A 1 207 ? -2.438 -5.031 9.192 1.00 96.50 207 THR A N 1
ATOM 1526 C CA . THR A 1 207 ? -1.706 -4.422 8.084 1.00 96.50 207 THR A CA 1
ATOM 1527 C C . THR A 1 207 ? -1.324 -5.519 7.105 1.00 96.50 207 THR A C 1
ATOM 1529 O O . THR A 1 207 ? -0.639 -6.478 7.465 1.00 96.50 207 THR A O 1
ATOM 1532 N N . VAL A 1 208 ? -1.757 -5.377 5.862 1.00 97.31 208 VAL A N 1
ATOM 1533 C CA . VAL A 1 208 ? -1.417 -6.239 4.737 1.00 97.31 208 VAL A CA 1
ATOM 1534 C C . VAL A 1 208 ? -0.310 -5.569 3.937 1.00 97.31 208 VAL A C 1
ATOM 1536 O O . VAL A 1 208 ? -0.472 -4.435 3.500 1.00 97.31 208 VAL A O 1
ATOM 1539 N N . VAL A 1 209 ? 0.791 -6.278 3.713 1.00 97.56 209 VAL A N 1
ATOM 1540 C CA . VAL A 1 209 ? 1.841 -5.908 2.757 1.00 97.56 209 VAL A CA 1
ATOM 1541 C C . VAL A 1 209 ? 1.634 -6.752 1.511 1.00 97.56 209 VAL A C 1
ATOM 1543 O O . VAL A 1 209 ? 1.526 -7.978 1.618 1.00 97.56 209 VAL A O 1
ATOM 1546 N N . TRP A 1 210 ? 1.570 -6.125 0.344 1.00 97.75 210 TRP A N 1
ATOM 1547 C CA . TRP A 1 210 ? 1.277 -6.800 -0.914 1.00 97.75 210 TRP A CA 1
ATOM 1548 C C . TRP A 1 210 ? 2.254 -6.396 -2.013 1.00 97.75 210 TRP A C 1
ATOM 1550 O O . TRP A 1 210 ? 2.825 -5.310 -1.986 1.00 97.75 210 TRP A O 1
ATOM 1560 N N . TRP A 1 211 ? 2.458 -7.291 -2.975 1.00 97.06 211 TRP A N 1
ATOM 1561 C CA . TRP A 1 211 ? 3.264 -7.042 -4.166 1.00 97.06 211 TRP A CA 1
ATOM 1562 C C . TRP A 1 211 ? 2.777 -7.902 -5.326 1.00 97.06 211 TRP A C 1
ATOM 1564 O O . TRP A 1 211 ? 2.298 -9.026 -5.147 1.00 97.06 211 TRP A O 1
ATOM 1574 N N . ALA A 1 212 ? 2.903 -7.374 -6.534 1.00 95.94 212 ALA A N 1
ATOM 1575 C CA . ALA A 1 212 ? 2.561 -8.077 -7.754 1.00 95.94 212 ALA A CA 1
ATOM 1576 C C . ALA A 1 212 ? 3.540 -7.704 -8.868 1.00 95.94 212 ALA A C 1
ATOM 1578 O O . ALA A 1 212 ? 4.214 -6.679 -8.814 1.00 95.94 212 ALA A O 1
ATOM 1579 N N . SER A 1 213 ? 3.635 -8.545 -9.895 1.00 93.75 213 SER A N 1
ATOM 1580 C CA . SER A 1 213 ? 4.490 -8.242 -11.045 1.00 93.75 213 SER A CA 1
ATOM 1581 C C . SER A 1 213 ? 4.028 -6.960 -11.746 1.00 93.75 213 SER A C 1
ATOM 1583 O O . SER A 1 213 ? 2.817 -6.761 -11.902 1.00 93.75 213 SER A O 1
ATOM 1585 N N . ARG A 1 214 ? 4.949 -6.140 -12.246 1.00 86.12 214 ARG A N 1
ATOM 1586 C CA . ARG A 1 214 ? 4.627 -4.970 -13.073 1.00 86.12 214 ARG A CA 1
ATOM 1587 C C . ARG A 1 214 ? 4.954 -5.251 -14.545 1.00 86.12 214 ARG A C 1
ATOM 1589 O O . ARG A 1 214 ? 5.960 -5.899 -14.830 1.00 86.12 214 ARG A O 1
ATOM 1596 N N . PRO A 1 215 ? 4.139 -4.794 -15.513 1.00 67.50 215 PRO A N 1
ATOM 1597 C CA . PRO A 1 215 ? 4.589 -4.760 -16.899 1.00 67.50 215 PRO A CA 1
ATOM 1598 C C . PRO A 1 215 ? 5.802 -3.818 -17.027 1.00 67.50 215 PRO A C 1
ATOM 1600 O O . PRO A 1 215 ? 5.743 -2.705 -16.499 1.00 67.50 215 PRO A O 1
ATOM 1603 N N . PRO A 1 216 ? 6.866 -4.202 -17.755 1.00 66.19 216 PRO A N 1
ATOM 1604 C CA . PRO A 1 216 ? 7.900 -3.253 -18.144 1.00 66.19 216 PRO A CA 1
ATOM 1605 C C . PRO A 1 216 ? 7.236 -2.088 -18.881 1.00 66.19 216 PRO A C 1
ATOM 1607 O O . PRO A 1 216 ? 6.386 -2.303 -19.753 1.00 66.19 216 PRO A O 1
ATOM 1610 N N . THR A 1 217 ? 7.582 -0.857 -18.517 1.00 64.69 217 THR A N 1
ATOM 1611 C CA . THR A 1 217 ? 7.150 0.325 -19.262 1.00 64.69 217 THR A CA 1
ATOM 1612 C C . THR A 1 217 ? 7.637 0.199 -20.705 1.00 64.69 217 THR A C 1
ATOM 1614 O O . THR A 1 217 ? 8.776 -0.185 -20.957 1.00 64.69 217 THR A O 1
ATOM 1617 N N . ALA A 1 218 ? 6.768 0.506 -21.674 1.00 56.28 218 ALA A N 1
ATOM 1618 C CA . ALA A 1 218 ? 7.038 0.327 -23.106 1.00 56.28 218 ALA A CA 1
ATOM 1619 C C . ALA A 1 218 ? 8.295 1.071 -23.617 1.00 56.28 218 ALA A C 1
ATOM 1621 O O . ALA A 1 218 ? 8.743 0.831 -24.735 1.00 56.28 218 ALA A O 1
ATOM 1622 N N . SER A 1 219 ? 8.879 1.950 -22.801 1.00 53.81 219 SER A N 1
ATOM 1623 C CA . SER A 1 219 ? 10.053 2.762 -23.103 1.00 53.81 219 SER A CA 1
ATOM 1624 C C . SER A 1 219 ? 11.377 1.992 -23.202 1.00 53.81 219 SER A C 1
ATOM 1626 O O . SER A 1 219 ? 12.326 2.546 -23.744 1.00 53.81 219 SER A O 1
ATOM 1628 N N . THR A 1 220 ? 11.482 0.748 -22.716 1.00 55.41 220 THR A N 1
ATOM 1629 C CA . THR A 1 220 ? 12.757 -0.013 -22.711 1.00 55.41 220 THR A CA 1
ATOM 1630 C C . THR A 1 220 ? 12.869 -1.104 -23.781 1.00 55.41 220 THR A C 1
ATOM 1632 O O . THR A 1 220 ? 13.785 -1.923 -23.737 1.00 55.41 220 THR A O 1
ATOM 1635 N N . GLY A 1 221 ? 11.988 -1.092 -24.786 1.00 57.88 221 GLY A N 1
ATOM 1636 C CA . GLY A 1 221 ? 11.864 -2.193 -25.740 1.00 57.88 221 GLY A CA 1
ATOM 1637 C C . GLY A 1 221 ? 11.123 -3.353 -25.082 1.00 57.88 221 GLY A C 1
ATOM 1638 O O . GLY A 1 221 ? 11.441 -3.764 -23.971 1.00 57.88 221 GLY A O 1
ATOM 1639 N N . THR A 1 222 ? 10.066 -3.847 -25.722 1.00 55.97 222 THR A N 1
ATOM 1640 C CA . THR A 1 222 ? 9.229 -4.901 -25.141 1.00 55.97 222 THR A CA 1
ATOM 1641 C C . THR A 1 222 ? 10.080 -6.160 -24.969 1.00 55.97 222 THR A C 1
ATOM 1643 O O . THR A 1 222 ? 10.483 -6.743 -25.979 1.00 55.97 222 THR A O 1
ATOM 1646 N N . PRO A 1 223 ? 10.389 -6.607 -23.739 1.00 60.75 223 PRO A N 1
ATOM 1647 C CA . PRO A 1 223 ? 11.125 -7.847 -23.592 1.00 60.75 223 PRO A CA 1
ATOM 1648 C C . PRO A 1 223 ? 10.230 -9.019 -24.062 1.00 60.75 223 PRO A C 1
ATOM 1650 O O . PRO A 1 223 ? 9.011 -8.861 -24.224 1.00 60.75 223 PRO A O 1
ATOM 1653 N N . PRO A 1 224 ? 10.778 -10.221 -24.281 1.00 65.88 224 PRO A N 1
ATOM 1654 C CA . PRO A 1 224 ? 9.955 -11.387 -24.574 1.00 65.88 224 PRO A CA 1
ATOM 1655 C C . PRO A 1 224 ? 9.068 -11.723 -23.367 1.00 65.88 224 PRO A C 1
ATOM 1657 O O . PRO A 1 224 ? 9.563 -11.927 -22.261 1.00 65.88 224 PRO A O 1
ATOM 1660 N N . THR A 1 225 ? 7.752 -11.791 -23.578 1.00 64.75 225 THR A N 1
ATOM 1661 C CA . THR A 1 225 ? 6.811 -12.303 -22.574 1.00 64.75 225 THR A CA 1
ATOM 1662 C C . THR A 1 225 ? 6.775 -13.831 -22.627 1.00 64.75 225 THR A C 1
ATOM 1664 O O . THR A 1 225 ? 6.720 -14.394 -23.722 1.00 64.75 225 THR A O 1
ATOM 1667 N N . PRO A 1 226 ? 6.743 -14.535 -21.482 1.00 72.00 226 PRO A N 1
ATOM 1668 C CA . PRO A 1 226 ? 6.900 -14.051 -20.104 1.00 72.00 226 PRO A CA 1
ATOM 1669 C C . PRO A 1 226 ? 8.359 -13.698 -19.736 1.00 72.00 226 PRO A C 1
ATOM 1671 O O . PRO A 1 226 ? 9.293 -14.269 -20.291 1.00 72.00 226 PRO A O 1
ATOM 1674 N N . TYR A 1 227 ? 8.545 -12.816 -18.747 1.00 82.75 227 TYR A N 1
ATOM 1675 C CA . TYR A 1 227 ? 9.856 -12.367 -18.229 1.00 82.75 227 TYR A CA 1
ATOM 1676 C C . TYR A 1 227 ? 10.321 -13.178 -17.014 1.00 82.75 227 TYR A C 1
ATOM 1678 O O . TYR A 1 227 ? 9.525 -13.922 -16.445 1.00 82.75 227 TYR A O 1
ATOM 1686 N N . SER A 1 228 ? 11.581 -13.032 -16.598 1.00 83.75 228 SER A N 1
ATOM 1687 C CA . SER A 1 228 ? 12.082 -13.622 -15.350 1.00 83.75 228 SER A CA 1
ATOM 1688 C C . SER A 1 228 ? 11.492 -12.925 -14.119 1.00 83.75 228 SER A C 1
ATOM 1690 O O . SER A 1 228 ? 10.951 -11.822 -14.212 1.00 83.75 228 SER A O 1
ATOM 1692 N N . ALA A 1 229 ? 11.580 -13.568 -12.953 1.00 85.56 229 ALA A N 1
ATOM 1693 C CA . ALA A 1 229 ? 11.045 -13.019 -11.708 1.00 85.56 229 ALA A CA 1
ATOM 1694 C C . ALA A 1 229 ? 11.718 -11.694 -11.293 1.00 85.56 229 ALA A C 1
ATOM 1696 O O . ALA A 1 229 ? 11.031 -10.792 -10.825 1.00 85.56 229 ALA A O 1
ATOM 1697 N N . ASP A 1 230 ? 13.028 -11.552 -11.502 1.00 83.94 230 ASP A N 1
ATOM 1698 C CA . ASP A 1 230 ? 13.778 -10.319 -11.225 1.00 83.94 230 ASP A CA 1
ATOM 1699 C C . ASP A 1 230 ? 13.262 -9.136 -12.057 1.00 83.94 230 ASP A C 1
ATOM 1701 O O . ASP A 1 230 ? 13.028 -8.062 -11.511 1.00 83.94 230 ASP A O 1
ATOM 1705 N N . VAL A 1 231 ? 12.961 -9.351 -13.342 1.00 85.75 231 VAL A N 1
ATOM 1706 C CA . VAL A 1 231 ? 12.353 -8.327 -14.205 1.00 85.75 231 VAL A CA 1
ATOM 1707 C C . VAL A 1 231 ? 10.893 -8.070 -13.829 1.00 85.75 231 VAL A C 1
ATOM 1709 O O . VAL A 1 231 ? 10.434 -6.933 -13.875 1.00 85.75 231 VAL A O 1
ATOM 1712 N N . ALA A 1 232 ? 10.149 -9.115 -13.452 1.00 86.56 232 ALA A N 1
ATOM 1713 C CA . ALA A 1 232 ? 8.731 -9.002 -13.119 1.00 86.56 232 ALA A CA 1
ATOM 1714 C C . ALA A 1 232 ? 8.480 -8.151 -11.865 1.00 86.56 232 ALA A C 1
ATOM 1716 O O . ALA A 1 232 ? 7.470 -7.447 -11.813 1.00 86.56 232 ALA A O 1
ATOM 1717 N N . TYR A 1 233 ? 9.370 -8.222 -10.871 1.00 87.62 233 TYR A N 1
ATOM 1718 C CA . TYR A 1 233 ? 9.255 -7.460 -9.623 1.00 87.62 233 TYR A CA 1
ATOM 1719 C C . TYR A 1 233 ? 10.110 -6.191 -9.596 1.00 87.62 233 TYR A C 1
ATOM 1721 O O . TYR A 1 233 ? 9.721 -5.247 -8.915 1.00 87.62 233 TYR A O 1
ATOM 1729 N N . GLY A 1 234 ? 11.200 -6.145 -10.370 1.00 82.56 234 GLY A N 1
ATOM 1730 C CA . GLY A 1 234 ? 11.963 -4.944 -10.709 1.00 82.56 234 GLY A CA 1
ATOM 1731 C C . GLY A 1 234 ? 12.171 -3.968 -9.551 1.00 82.56 234 GLY A C 1
ATOM 1732 O O . GLY A 1 234 ? 12.849 -4.265 -8.571 1.00 82.56 234 GLY A O 1
ATOM 1733 N N . ASP A 1 235 ? 11.578 -2.786 -9.698 1.00 85.69 235 ASP A N 1
ATOM 1734 C CA . ASP A 1 235 ? 11.670 -1.638 -8.793 1.00 85.69 235 ASP A CA 1
ATOM 1735 C C . ASP A 1 235 ? 10.636 -1.649 -7.650 1.00 85.69 235 ASP A C 1
ATOM 1737 O O . ASP A 1 235 ? 10.497 -0.657 -6.938 1.00 85.69 235 ASP A O 1
ATOM 1741 N N . TYR A 1 236 ? 9.885 -2.743 -7.482 1.00 87.38 236 TYR A N 1
ATOM 1742 C CA . TYR A 1 236 ? 8.802 -2.889 -6.500 1.00 87.38 236 TYR A CA 1
ATOM 1743 C C . TYR A 1 236 ? 7.673 -1.858 -6.630 1.00 87.38 236 TYR A C 1
ATOM 1745 O O . TYR A 1 236 ? 6.837 -1.734 -5.736 1.00 87.38 236 TYR A O 1
ATOM 1753 N N . SER A 1 237 ? 7.568 -1.154 -7.753 1.00 88.69 237 SER A N 1
ATOM 1754 C CA . SER A 1 237 ? 6.576 -0.086 -7.920 1.00 88.69 237 SER A CA 1
ATOM 1755 C C . SER A 1 237 ? 5.129 -0.585 -8.079 1.00 88.69 237 SER A C 1
ATOM 1757 O O . SER A 1 237 ? 4.209 0.225 -8.148 1.00 88.69 237 SER A O 1
ATOM 1759 N N . ASN A 1 238 ? 4.909 -1.905 -8.146 1.00 93.06 238 ASN A N 1
ATOM 1760 C CA . ASN A 1 238 ? 3.591 -2.543 -8.041 1.00 93.06 238 ASN A CA 1
ATOM 1761 C C . ASN A 1 238 ? 3.467 -3.308 -6.709 1.00 93.06 238 ASN A C 1
ATOM 1763 O O . ASN A 1 238 ? 3.236 -4.520 -6.666 1.00 93.06 238 ASN A O 1
ATOM 1767 N N . SER A 1 239 ? 3.712 -2.594 -5.612 1.00 95.31 239 SER A N 1
ATOM 1768 C CA . SER A 1 239 ? 3.613 -3.086 -4.239 1.00 95.31 239 SER A CA 1
ATOM 1769 C C . SER A 1 239 ? 3.072 -1.995 -3.318 1.00 95.31 239 SER A C 1
ATOM 1771 O O . SER A 1 239 ? 3.011 -0.826 -3.698 1.00 95.31 239 SER A O 1
ATOM 1773 N N . GLY A 1 240 ? 2.663 -2.368 -2.109 1.00 95.06 240 GLY A N 1
ATOM 1774 C CA . GLY A 1 240 ? 2.184 -1.403 -1.130 1.00 95.06 240 GLY A CA 1
ATOM 1775 C C . GLY A 1 240 ? 1.674 -2.048 0.147 1.00 95.06 240 GLY A C 1
ATOM 1776 O O . GLY A 1 240 ? 1.889 -3.236 0.414 1.00 95.06 240 GLY A O 1
ATOM 1777 N N . THR A 1 241 ? 0.970 -1.248 0.945 1.00 95.38 241 THR A N 1
ATOM 1778 C CA . THR A 1 241 ? 0.310 -1.707 2.166 1.00 95.38 241 THR A CA 1
ATOM 1779 C C . THR A 1 241 ? -1.151 -1.274 2.209 1.00 95.38 241 THR A C 1
ATOM 1781 O O . THR A 1 241 ? -1.551 -0.257 1.647 1.00 95.38 241 THR A O 1
ATOM 1784 N N . VAL A 1 242 ? -1.990 -2.074 2.859 1.00 95.69 242 VAL A N 1
ATOM 1785 C CA . VAL A 1 242 ? -3.399 -1.757 3.108 1.00 95.69 242 VAL A CA 1
ATOM 1786 C C . VAL A 1 242 ? -3.767 -2.271 4.496 1.00 95.69 242 VAL A C 1
ATOM 1788 O O . VAL A 1 242 ? -3.310 -3.330 4.908 1.00 95.69 242 VAL A O 1
ATOM 1791 N N . LYS A 1 243 ? -4.579 -1.529 5.244 1.00 95.69 243 LYS A N 1
ATOM 1792 C CA . LYS A 1 243 ? -5.130 -1.990 6.519 1.00 95.69 243 LYS A CA 1
ATOM 1793 C C . LYS A 1 243 ? -6.459 -2.701 6.272 1.00 95.69 243 LYS A C 1
ATOM 1795 O O . LYS A 1 243 ? -7.281 -2.182 5.519 1.00 95.69 243 LYS A O 1
ATOM 1800 N N . ALA A 1 244 ? -6.640 -3.875 6.868 1.00 96.62 244 ALA A N 1
ATOM 1801 C CA . ALA A 1 244 ? -7.920 -4.567 6.877 1.00 96.62 244 ALA A CA 1
ATOM 1802 C C . ALA A 1 244 ? -8.923 -3.824 7.768 1.00 96.62 244 ALA A C 1
ATOM 1804 O O . ALA A 1 244 ? -8.540 -3.235 8.777 1.00 96.62 244 ALA A O 1
ATOM 1805 N N . ASP A 1 245 ? -10.198 -3.869 7.403 1.00 95.00 245 ASP A N 1
ATOM 1806 C CA . ASP A 1 245 ? -11.285 -3.310 8.192 1.00 95.00 245 ASP A CA 1
ATOM 1807 C C . ASP A 1 245 ? -11.574 -4.159 9.449 1.00 95.00 245 ASP A C 1
ATOM 1809 O O . ASP A 1 245 ? -10.991 -5.225 9.698 1.00 95.00 245 ASP A O 1
ATOM 1813 N N . SER A 1 246 ? -12.524 -3.690 10.256 1.00 95.69 246 SER A N 1
ATOM 1814 C CA . SER A 1 246 ? -12.984 -4.382 11.464 1.00 95.69 246 SER A CA 1
ATOM 1815 C C . SER A 1 246 ? -13.684 -5.722 11.180 1.00 95.69 246 SER A C 1
ATOM 1817 O O . SER A 1 246 ? -13.885 -6.519 12.102 1.00 95.69 246 SER A O 1
ATOM 1819 N N . GLN A 1 247 ? -14.032 -6.002 9.919 1.00 97.06 247 GLN A N 1
ATO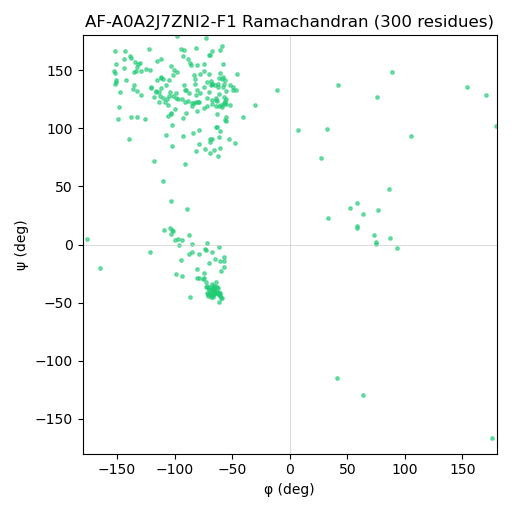M 1820 C CA . GLN A 1 247 ? -14.589 -7.274 9.452 1.00 97.06 247 GLN A CA 1
ATOM 1821 C C . GLN A 1 247 ? -13.519 -8.213 8.869 1.00 97.06 247 GLN A C 1
ATOM 1823 O O . GLN A 1 247 ? -13.845 -9.339 8.493 1.00 97.06 247 GLN A O 1
ATOM 1828 N N . GLY A 1 248 ? -12.247 -7.800 8.831 1.00 96.94 248 GLY A N 1
ATOM 1829 C CA . GLY A 1 248 ? -11.165 -8.603 8.263 1.00 96.94 248 GLY A CA 1
ATOM 1830 C C . GLY A 1 248 ? -11.146 -8.602 6.733 1.00 96.94 248 GLY A C 1
ATOM 1831 O O . GLY A 1 248 ? -10.723 -9.594 6.127 1.00 96.94 248 GLY A O 1
ATOM 1832 N N . ARG A 1 249 ? -11.617 -7.517 6.108 1.00 97.88 249 ARG A N 1
ATOM 1833 C CA . ARG A 1 249 ? -11.589 -7.303 4.655 1.00 97.88 249 ARG A CA 1
ATOM 1834 C C . ARG A 1 249 ? -10.600 -6.202 4.296 1.00 97.88 249 ARG A C 1
ATOM 1836 O O . ARG A 1 249 ? -10.497 -5.209 5.004 1.00 97.88 249 ARG A O 1
ATOM 1843 N N . ALA A 1 250 ? -9.890 -6.346 3.187 1.00 96.75 250 ALA A N 1
ATOM 1844 C CA . ALA A 1 250 ? -9.040 -5.291 2.641 1.00 96.75 250 ALA A CA 1
ATOM 1845 C C . ALA A 1 250 ? -9.244 -5.191 1.131 1.00 96.75 250 ALA A C 1
ATOM 1847 O O . ALA A 1 250 ? -9.289 -6.213 0.452 1.00 96.75 250 ALA A O 1
ATOM 1848 N N . VAL A 1 251 ? -9.334 -3.972 0.606 1.00 96.38 251 VAL A N 1
ATOM 1849 C CA . VAL A 1 251 ? -9.485 -3.721 -0.833 1.00 96.38 251 VAL A CA 1
ATOM 1850 C C . VAL A 1 251 ? -8.197 -3.101 -1.357 1.00 96.38 251 VAL A C 1
ATOM 1852 O O . VAL A 1 251 ? -7.715 -2.110 -0.810 1.00 96.38 251 VAL A O 1
ATOM 1855 N N . ILE A 1 252 ? -7.624 -3.705 -2.395 1.00 94.94 252 ILE A N 1
ATOM 1856 C CA . ILE A 1 252 ? -6.412 -3.222 -3.061 1.00 94.94 252 ILE A CA 1
ATOM 1857 C C . ILE A 1 252 ? -6.766 -2.848 -4.497 1.00 94.94 252 ILE A C 1
ATOM 1859 O O . ILE A 1 252 ? -7.371 -3.648 -5.207 1.00 94.94 252 ILE A O 1
ATOM 1863 N N . PHE A 1 253 ? -6.336 -1.669 -4.934 1.00 92.94 253 PHE A N 1
ATOM 1864 C CA . PHE A 1 253 ? -6.349 -1.263 -6.336 1.00 92.94 253 PHE A CA 1
ATOM 1865 C C . PHE A 1 253 ? -4.911 -1.245 -6.832 1.00 92.94 253 PHE A C 1
ATOM 1867 O O . PHE A 1 253 ? -4.057 -0.585 -6.242 1.00 92.94 253 PHE A O 1
ATOM 1874 N N . LEU A 1 254 ? -4.624 -2.001 -7.887 1.00 91.88 254 LEU A N 1
ATOM 1875 C CA . LEU A 1 254 ? -3.282 -2.060 -8.458 1.00 91.88 254 LEU A CA 1
ATOM 1876 C C . LEU A 1 254 ? -3.329 -2.182 -9.981 1.00 91.88 254 LEU A C 1
ATOM 1878 O O . LEU A 1 254 ? -4.281 -2.763 -10.508 1.00 91.88 254 LEU A O 1
ATOM 1882 N N . PRO A 1 255 ? -2.310 -1.702 -10.714 1.00 91.38 255 PRO A N 1
ATOM 1883 C CA . PRO A 1 255 ? -2.152 -2.027 -12.125 1.00 91.38 255 PRO A CA 1
ATOM 1884 C C . PRO A 1 255 ? -2.198 -3.540 -12.346 1.00 91.38 255 PRO A C 1
ATOM 1886 O O . PRO A 1 255 ? -1.570 -4.303 -11.603 1.00 91.38 255 PRO A O 1
ATOM 1889 N N . CYS A 1 256 ? -2.912 -3.975 -13.388 1.00 90.88 256 CYS A N 1
ATOM 1890 C CA . CYS A 1 256 ? -3.026 -5.395 -13.704 1.00 90.88 256 CYS A CA 1
ATOM 1891 C C . CYS A 1 256 ? -1.638 -6.081 -13.800 1.00 90.88 256 CYS A C 1
ATOM 1893 O O . CYS A 1 256 ? -0.838 -5.732 -14.683 1.00 90.88 256 CYS A O 1
ATOM 1895 N N . PRO A 1 257 ? -1.364 -7.107 -12.971 1.00 92.75 257 PRO A N 1
ATOM 1896 C CA . PRO A 1 257 ? -0.099 -7.831 -13.030 1.00 92.75 257 PRO A CA 1
ATOM 1897 C C . PRO A 1 257 ? 0.034 -8.684 -14.304 1.00 92.75 257 PRO A C 1
ATOM 1899 O O . PRO A 1 257 ? -0.945 -8.995 -14.990 1.00 92.75 257 PRO A O 1
ATOM 1902 N N . LYS A 1 258 ? 1.256 -9.104 -14.645 1.00 90.56 258 LYS A N 1
ATOM 1903 C CA . LYS A 1 258 ? 1.544 -9.918 -15.836 1.00 90.56 258 LYS A CA 1
ATOM 1904 C C . LYS A 1 258 ? 2.062 -11.305 -15.466 1.00 90.56 258 LYS A C 1
ATOM 1906 O O . LYS A 1 258 ? 2.600 -11.548 -14.394 1.00 90.56 258 LYS A O 1
ATOM 1911 N N . LYS A 1 259 ? 1.911 -12.240 -16.401 1.00 92.00 259 LYS A N 1
ATOM 1912 C CA . LYS A 1 259 ? 2.516 -13.569 -16.290 1.00 92.00 259 LYS A CA 1
ATOM 1913 C C . LYS A 1 259 ? 4.034 -13.447 -16.411 1.00 92.00 259 LYS A C 1
ATOM 1915 O O . LYS A 1 259 ? 4.531 -12.712 -17.264 1.00 92.00 259 LYS A O 1
ATOM 1920 N N . TYR A 1 260 ? 4.753 -14.216 -15.611 1.00 91.25 260 TYR A N 1
ATOM 1921 C CA . TYR A 1 260 ? 6.211 -14.301 -15.648 1.00 91.25 260 TYR A CA 1
ATOM 1922 C C . TYR A 1 260 ? 6.640 -15.761 -15.473 1.00 91.25 260 TYR A C 1
ATOM 1924 O O . TYR A 1 260 ? 5.835 -16.606 -15.067 1.00 91.25 260 TYR A O 1
ATOM 1932 N N . TRP A 1 261 ? 7.874 -16.094 -15.841 1.00 91.25 261 TRP A N 1
ATOM 1933 C CA . TRP A 1 261 ? 8.413 -17.435 -15.657 1.00 91.25 261 TRP A CA 1
ATOM 1934 C C . TRP A 1 261 ? 9.262 -17.514 -14.395 1.00 91.25 261 TRP A C 1
ATOM 1936 O O . TRP A 1 261 ? 9.937 -16.565 -13.996 1.00 91.25 261 TRP A O 1
ATOM 1946 N N . VAL A 1 262 ? 9.244 -18.694 -13.789 1.00 91.25 262 VAL A N 1
ATOM 1947 C CA . VAL A 1 262 ? 10.138 -19.069 -12.697 1.00 91.25 262 VAL A CA 1
ATOM 1948 C C . VAL A 1 262 ? 10.937 -20.312 -13.083 1.00 91.25 262 VAL A C 1
ATOM 1950 O O . VAL A 1 262 ? 10.442 -21.134 -13.872 1.00 91.25 262 VAL A O 1
ATOM 1953 N N . PRO A 1 263 ? 12.166 -20.468 -12.561 1.00 90.00 263 PRO A N 1
ATOM 1954 C CA . PRO A 1 263 ? 12.890 -21.727 -12.658 1.00 90.00 263 PRO A CA 1
ATOM 1955 C C . PRO A 1 263 ? 12.060 -22.854 -12.036 1.00 90.00 263 PRO A C 1
ATOM 1957 O O . PRO A 1 263 ? 11.590 -22.746 -10.904 1.00 90.00 263 PRO A O 1
ATOM 1960 N N . GLY A 1 264 ? 11.843 -23.921 -12.792 1.00 88.50 264 GLY A N 1
ATOM 1961 C CA . GLY A 1 264 ? 11.208 -25.144 -12.324 1.00 88.50 264 GLY A CA 1
ATOM 1962 C C . GLY A 1 264 ? 12.230 -26.213 -11.950 1.00 88.50 264 GLY A C 1
ATOM 1963 O O . GLY A 1 264 ? 13.445 -26.042 -12.067 1.00 88.50 264 GLY A O 1
ATOM 1964 N N . ILE A 1 265 ? 11.705 -27.351 -11.506 1.00 86.88 265 ILE A N 1
ATOM 1965 C CA . ILE A 1 265 ? 12.499 -28.539 -11.192 1.00 86.88 265 ILE A CA 1
ATOM 1966 C C . ILE A 1 265 ? 13.131 -29.056 -12.497 1.00 86.88 265 ILE A C 1
ATOM 1968 O O . ILE A 1 265 ? 12.475 -29.070 -13.538 1.00 86.88 265 ILE A O 1
ATOM 1972 N N . LEU A 1 266 ? 14.411 -29.443 -12.447 1.00 90.81 266 LEU A N 1
ATOM 1973 C CA . LEU A 1 266 ? 15.221 -29.861 -13.607 1.00 90.81 266 LEU A CA 1
ATOM 1974 C C . LEU A 1 266 ? 15.461 -28.761 -14.664 1.00 90.81 266 LEU A C 1
ATOM 1976 O O . LEU A 1 266 ? 15.663 -29.059 -15.836 1.00 90.81 266 LEU A O 1
ATOM 1980 N N . GLY A 1 267 ? 15.425 -27.481 -14.278 1.00 88.06 267 GLY A N 1
ATOM 1981 C CA . GLY A 1 267 ? 15.733 -26.368 -15.189 1.00 88.06 267 GLY A CA 1
ATOM 1982 C C . GLY A 1 267 ? 14.634 -26.053 -16.211 1.00 88.06 267 GLY A C 1
ATOM 1983 O O . GLY A 1 267 ? 14.792 -25.140 -17.022 1.00 88.06 267 GLY A O 1
ATOM 1984 N N . MET A 1 268 ? 13.497 -26.754 -16.162 1.00 89.62 268 MET A N 1
ATOM 1985 C CA . MET A 1 268 ? 12.329 -26.435 -16.985 1.00 89.62 268 MET A CA 1
ATOM 1986 C C . MET A 1 268 ? 11.718 -25.103 -16.542 1.00 89.62 268 MET A C 1
ATOM 1988 O O . MET A 1 268 ? 11.563 -24.856 -15.350 1.00 89.62 268 MET A O 1
ATOM 1992 N N . ARG A 1 269 ? 11.332 -24.234 -17.481 1.00 90.00 269 ARG A N 1
ATOM 1993 C CA . ARG A 1 269 ? 10.646 -22.975 -17.147 1.00 90.00 269 ARG A CA 1
ATOM 1994 C C . ARG A 1 269 ? 9.164 -23.230 -16.895 1.00 90.00 269 ARG A C 1
ATOM 1996 O O . ARG A 1 269 ? 8.498 -23.868 -17.708 1.00 90.00 269 ARG A O 1
ATOM 2003 N N . ARG A 1 270 ? 8.631 -22.676 -15.804 1.00 92.75 270 ARG A N 1
ATOM 2004 C CA . ARG A 1 270 ? 7.191 -22.681 -15.512 1.00 92.75 270 ARG A CA 1
ATOM 2005 C C . ARG A 1 270 ? 6.653 -21.262 -15.580 1.00 92.75 270 ARG A C 1
ATOM 2007 O O . ARG A 1 270 ? 7.168 -20.377 -14.905 1.00 92.75 270 ARG A O 1
ATOM 2014 N N . VAL A 1 271 ? 5.592 -21.056 -16.355 1.00 91.94 271 VAL A N 1
ATOM 2015 C CA . VAL A 1 271 ? 4.869 -19.780 -16.386 1.00 91.94 271 VAL A CA 1
ATOM 2016 C C . VAL A 1 271 ? 3.910 -19.725 -15.207 1.00 91.94 271 VAL A C 1
ATOM 2018 O O . VAL A 1 271 ? 3.120 -20.650 -14.999 1.00 91.94 271 VAL A O 1
ATOM 2021 N N . LEU A 1 272 ? 3.969 -18.641 -14.442 1.00 93.25 272 LEU A N 1
ATOM 2022 C CA . LEU A 1 272 ? 2.998 -18.363 -13.399 1.00 93.25 272 LEU A CA 1
ATOM 2023 C C . LEU A 1 272 ? 1.845 -17.517 -13.968 1.00 93.25 272 LEU A C 1
ATOM 2025 O O . LEU A 1 272 ? 2.097 -16.543 -14.685 1.00 93.25 272 LEU A O 1
ATOM 2029 N N . PRO A 1 273 ? 0.580 -17.888 -13.688 1.00 93.75 273 PRO A N 1
ATOM 2030 C CA . PRO A 1 273 ? -0.588 -17.069 -14.023 1.00 93.75 273 PRO A CA 1
ATOM 2031 C C . PRO A 1 273 ? -0.537 -15.706 -13.322 1.00 93.75 273 PRO A C 1
ATOM 2033 O O . PRO A 1 273 ? 0.275 -15.503 -12.430 1.00 93.75 273 PRO A O 1
ATOM 2036 N N . THR A 1 274 ? -1.384 -14.759 -13.720 1.00 94.06 274 THR A N 1
ATOM 2037 C CA . THR A 1 274 ? -1.444 -13.438 -13.082 1.00 94.06 274 THR A CA 1
ATOM 2038 C C . THR A 1 274 ? -1.891 -13.560 -11.625 1.00 94.06 274 THR A C 1
ATOM 2040 O O . THR A 1 274 ? -2.943 -14.129 -11.349 1.00 94.06 274 THR A O 1
ATOM 2043 N N . HIS A 1 275 ? -1.119 -13.004 -10.692 1.00 96.25 275 HIS A N 1
ATOM 2044 C CA . HIS A 1 275 ? -1.421 -13.070 -9.265 1.00 96.25 275 HIS A CA 1
ATOM 2045 C C . HIS A 1 275 ? -0.868 -11.872 -8.490 1.00 96.25 275 HIS A C 1
ATOM 2047 O O . HIS A 1 275 ? -0.019 -11.128 -8.980 1.00 96.25 275 HIS A O 1
ATOM 2053 N N . ILE A 1 276 ? -1.347 -11.740 -7.256 1.00 96.88 276 ILE A N 1
ATOM 2054 C CA . ILE A 1 276 ? -0.792 -10.884 -6.208 1.00 96.88 276 ILE A CA 1
ATOM 2055 C C . ILE A 1 276 ? -0.289 -11.765 -5.066 1.00 96.88 276 ILE A C 1
ATOM 2057 O O . ILE A 1 276 ? -0.915 -12.773 -4.712 1.00 96.88 276 ILE A O 1
ATOM 2061 N N . HIS A 1 277 ? 0.839 -11.378 -4.487 1.00 97.94 277 HIS A N 1
ATOM 2062 C CA . HIS A 1 277 ? 1.331 -11.925 -3.237 1.00 97.94 277 HIS A CA 1
ATOM 2063 C C . HIS A 1 277 ? 1.036 -10.970 -2.094 1.00 97.94 277 HIS A C 1
ATOM 2065 O O . HIS A 1 277 ? 1.080 -9.753 -2.260 1.00 97.94 277 HIS A O 1
ATOM 2071 N N . TYR A 1 278 ? 0.758 -11.523 -0.919 1.00 98.31 278 TYR A N 1
ATOM 2072 C CA . TYR A 1 278 ? 0.551 -10.713 0.268 1.00 98.31 278 TYR A CA 1
ATOM 2073 C C . TYR A 1 278 ? 0.932 -11.447 1.550 1.00 98.31 278 TYR A C 1
ATOM 2075 O O . TYR A 1 278 ? 0.926 -12.680 1.633 1.00 98.31 278 TYR A O 1
ATOM 2083 N N . ARG A 1 279 ? 1.257 -10.660 2.572 1.00 98.44 279 ARG A N 1
ATOM 2084 C CA . ARG A 1 279 ? 1.406 -11.076 3.970 1.00 98.44 279 ARG A CA 1
ATOM 2085 C C . ARG A 1 279 ? 0.597 -10.117 4.824 1.00 98.44 279 ARG A C 1
ATOM 2087 O O . ARG A 1 279 ? 0.379 -8.981 4.424 1.00 98.44 279 ARG A O 1
ATOM 2094 N N . PHE A 1 280 ? 0.181 -10.547 6.002 1.00 98.12 280 PHE A N 1
ATOM 2095 C CA . PHE A 1 280 ? -0.484 -9.664 6.957 1.00 98.12 280 PHE A CA 1
ATOM 2096 C C . PHE A 1 280 ? 0.119 -9.802 8.348 1.00 98.12 280 PHE A C 1
ATOM 2098 O O . PHE A 1 280 ? 0.707 -10.840 8.677 1.00 98.12 280 PHE A O 1
ATOM 2105 N N . THR A 1 281 ? -0.022 -8.755 9.155 1.00 96.69 281 THR A N 1
ATOM 2106 C CA . THR A 1 281 ? 0.404 -8.760 10.553 1.00 96.69 281 THR A CA 1
ATOM 2107 C C . THR A 1 281 ? -0.502 -9.662 11.388 1.00 96.69 281 THR A C 1
ATOM 2109 O O . THR A 1 281 ? -1.730 -9.624 11.319 1.00 96.69 281 THR A O 1
ATOM 2112 N N . GLN A 1 282 ? 0.121 -10.526 12.177 1.00 93.62 282 GLN A N 1
ATOM 2113 C CA . GLN A 1 282 ? -0.529 -11.364 13.174 1.00 93.62 282 GLN A CA 1
ATOM 2114 C C . GLN A 1 282 ? -0.536 -10.641 14.526 1.00 93.62 282 GLN A C 1
ATOM 2116 O O . GLN A 1 282 ? 0.209 -9.685 14.740 1.00 93.62 282 GLN A O 1
ATOM 2121 N N . SER A 1 283 ? -1.318 -11.146 15.481 1.00 86.75 283 SER A N 1
ATOM 2122 C CA . SER A 1 283 ? -1.495 -10.552 16.819 1.00 86.75 283 SER A CA 1
ATOM 2123 C C . SER A 1 283 ? -0.208 -10.369 17.638 1.00 86.75 283 SER A C 1
ATOM 2125 O O . SER A 1 283 ? -0.217 -9.650 18.628 1.00 86.75 283 SER A O 1
ATOM 2127 N N . ARG A 1 284 ? 0.906 -10.994 17.237 1.00 87.12 284 ARG A N 1
ATOM 2128 C CA . ARG A 1 284 ? 2.227 -10.869 17.881 1.00 87.12 284 ARG A CA 1
ATOM 2129 C C . ARG A 1 284 ? 3.198 -9.950 17.128 1.00 87.12 284 ARG A C 1
ATOM 2131 O O . ARG A 1 284 ? 4.396 -10.019 17.369 1.00 87.12 284 ARG A O 1
ATOM 2138 N N . GLY A 1 285 ? 2.715 -9.177 16.153 1.00 86.50 285 GLY A N 1
ATOM 2139 C CA . GLY A 1 285 ? 3.560 -8.362 15.268 1.00 86.50 285 GLY A CA 1
ATOM 2140 C C . GLY A 1 285 ? 4.313 -9.164 14.196 1.00 86.50 285 GLY A C 1
ATOM 2141 O O . GLY A 1 285 ? 5.024 -8.588 13.381 1.00 86.50 285 GLY A O 1
ATOM 2142 N N . MET A 1 286 ? 4.138 -10.488 14.156 1.00 94.56 286 MET A N 1
ATOM 2143 C CA . MET A 1 286 ? 4.745 -11.367 13.152 1.00 94.56 286 MET A CA 1
ATOM 2144 C C . MET A 1 286 ? 3.991 -11.296 11.821 1.00 94.56 286 MET A C 1
ATOM 2146 O O . MET A 1 286 ? 2.768 -11.185 11.807 1.00 94.56 286 MET A O 1
ATOM 2150 N N . LEU A 1 287 ? 4.693 -11.430 10.694 1.00 96.69 287 LEU A N 1
ATOM 2151 C CA . LEU A 1 287 ? 4.054 -11.557 9.380 1.00 96.69 287 LEU A CA 1
ATOM 2152 C C . LEU A 1 287 ? 3.613 -13.000 9.109 1.00 96.69 287 LEU A C 1
ATOM 2154 O O . LEU A 1 287 ? 4.337 -13.952 9.407 1.00 96.69 287 LEU A O 1
ATOM 2158 N N . SER A 1 288 ? 2.457 -13.162 8.464 1.00 97.88 288 SER A N 1
ATOM 2159 C CA . SER A 1 288 ? 1.969 -14.459 7.985 1.00 97.88 288 SER A CA 1
ATOM 2160 C C . SER A 1 288 ? 2.934 -15.127 6.993 1.00 97.88 288 SER A C 1
ATOM 2162 O O . SER A 1 288 ? 3.865 -14.507 6.470 1.00 97.88 288 SER A O 1
ATOM 2164 N N . ALA A 1 289 ? 2.680 -16.391 6.643 1.00 97.94 289 ALA A N 1
ATOM 2165 C CA . ALA A 1 289 ? 3.240 -16.959 5.417 1.00 97.94 289 ALA A CA 1
ATOM 2166 C C . ALA A 1 289 ? 2.813 -16.125 4.192 1.00 97.94 289 ALA A C 1
ATOM 2168 O O . ALA A 1 289 ? 1.781 -15.443 4.234 1.00 97.94 289 ALA A O 1
ATOM 2169 N N . VAL A 1 290 ? 3.604 -16.182 3.116 1.00 97.75 290 VAL A N 1
ATOM 2170 C CA . VAL A 1 290 ? 3.230 -15.570 1.835 1.00 97.75 290 VAL A CA 1
ATOM 2171 C C . VAL A 1 290 ? 1.981 -16.268 1.319 1.00 97.75 290 VAL A C 1
ATOM 2173 O O . VAL A 1 290 ? 1.960 -17.488 1.155 1.00 97.75 290 VAL A O 1
ATOM 2176 N N . ARG A 1 291 ? 0.935 -15.485 1.079 1.00 98.19 291 ARG A N 1
ATOM 2177 C CA . ARG A 1 291 ? -0.280 -15.932 0.407 1.00 98.19 291 ARG A CA 1
ATOM 2178 C C . ARG A 1 291 ? -0.277 -15.424 -1.025 1.00 98.19 291 ARG A C 1
ATOM 2180 O O . ARG A 1 291 ? 0.335 -14.402 -1.327 1.00 98.19 291 ARG A O 1
ATOM 2187 N N . THR A 1 292 ? -0.971 -16.144 -1.895 1.00 97.44 292 THR A N 1
ATOM 2188 C CA . THR A 1 292 ? -1.101 -15.804 -3.311 1.00 97.44 292 THR A CA 1
ATOM 2189 C C . THR A 1 292 ? -2.570 -15.821 -3.687 1.00 97.44 292 THR A C 1
ATOM 2191 O O . THR A 1 292 ? -3.249 -16.819 -3.446 1.00 97.44 292 THR A O 1
ATOM 2194 N N . LYS A 1 293 ? -3.049 -14.743 -4.309 1.00 97.31 293 LYS A N 1
ATOM 2195 C CA . LYS A 1 293 ? -4.381 -14.690 -4.917 1.00 97.31 293 LYS A CA 1
ATOM 2196 C C . LYS A 1 293 ? -4.230 -14.563 -6.429 1.00 97.31 293 LYS A C 1
ATOM 2198 O O . LYS A 1 293 ? -3.564 -13.653 -6.914 1.00 97.31 293 LYS A O 1
ATOM 2203 N N . GLN A 1 294 ? -4.817 -15.506 -7.161 1.00 96.81 294 GLN A N 1
ATOM 2204 C CA . GLN A 1 294 ? -4.865 -15.464 -8.623 1.00 96.81 294 GLN A CA 1
ATOM 2205 C C . GLN A 1 294 ? -5.831 -14.372 -9.074 1.00 96.81 294 GLN A C 1
ATOM 2207 O O . GLN A 1 294 ? -6.889 -14.203 -8.466 1.00 96.81 294 GLN A O 1
ATOM 2212 N N . LEU A 1 295 ? -5.465 -13.642 -10.125 1.00 94.06 295 LEU A N 1
ATOM 2213 C CA . LEU A 1 295 ? -6.246 -12.530 -10.656 1.00 94.06 295 LEU A CA 1
ATOM 2214 C C . LEU A 1 295 ? -6.623 -12.796 -12.113 1.00 94.06 295 LEU A C 1
ATOM 2216 O O . LEU A 1 295 ? -5.788 -13.181 -12.934 1.00 94.06 295 LEU A O 1
ATOM 2220 N N . GLY A 1 296 ? -7.886 -12.541 -12.440 1.00 91.00 296 GLY A N 1
ATOM 2221 C CA . GLY A 1 296 ? -8.362 -12.484 -13.814 1.00 91.00 296 GLY A CA 1
ATOM 2222 C C . GLY A 1 296 ? -8.294 -11.052 -14.323 1.00 91.00 296 GLY A C 1
ATOM 2223 O O . GLY A 1 296 ? -9.233 -10.293 -14.130 1.00 91.00 296 GLY A O 1
ATOM 2224 N N . CYS A 1 297 ? -7.201 -10.675 -14.983 1.00 85.19 297 CYS A N 1
ATOM 2225 C CA . CYS A 1 297 ? -7.168 -9.414 -15.718 1.00 85.19 297 CYS A CA 1
ATOM 2226 C C . CYS A 1 297 ? -7.833 -9.581 -17.089 1.00 85.19 297 CYS A C 1
ATOM 2228 O O . CYS A 1 297 ? -7.149 -9.804 -18.093 1.00 85.19 297 CYS A O 1
ATOM 2230 N N . GLY A 1 298 ? -9.160 -9.530 -17.128 1.00 67.38 298 GLY A N 1
ATOM 2231 C CA . GLY A 1 298 ? -9.898 -9.344 -18.374 1.00 67.38 298 GLY A CA 1
ATOM 2232 C C . GLY A 1 298 ? -9.969 -7.858 -18.717 1.00 67.38 298 GLY A C 1
ATOM 2233 O O . GLY A 1 298 ? -10.063 -7.030 -17.815 1.00 67.38 298 GLY A O 1
ATOM 2234 N N . LEU A 1 299 ? -9.937 -7.519 -20.010 1.00 54.88 299 LEU A N 1
ATOM 2235 C CA . LEU A 1 299 ? -10.541 -6.267 -20.482 1.00 54.88 299 LEU A CA 1
ATOM 2236 C C . LEU A 1 299 ? -11.931 -6.179 -19.847 1.00 54.88 299 LEU A C 1
ATOM 2238 O O . LEU A 1 299 ? -12.607 -7.209 -19.816 1.00 54.88 299 LEU A O 1
ATOM 2242 N N . ALA A 1 300 ? -12.276 -5.015 -19.288 1.00 44.12 300 ALA A N 1
ATOM 2243 C CA . ALA A 1 300 ? -13.512 -4.769 -18.551 1.00 44.12 300 ALA A CA 1
ATOM 2244 C C . ALA A 1 300 ? -14.658 -5.645 -19.075 1.00 44.12 300 ALA A C 1
ATOM 2246 O O . ALA A 1 300 ? -14.983 -5.603 -20.265 1.00 44.12 300 ALA A O 1
ATOM 2247 N N . GLN A 1 301 ? -15.220 -6.487 -18.205 1.00 39.47 301 GLN A N 1
ATOM 2248 C CA . GLN A 1 301 ? -16.524 -7.065 -18.490 1.00 39.47 301 GLN A CA 1
ATOM 2249 C C . GLN A 1 301 ? -17.503 -5.891 -18.423 1.00 39.47 301 GLN A C 1
ATOM 2251 O O . GLN A 1 301 ? -17.921 -5.512 -17.334 1.00 39.47 301 GLN A O 1
ATOM 2256 N N . ASN A 1 302 ? -17.724 -5.249 -19.572 1.00 36.97 302 ASN A N 1
ATOM 2257 C CA . ASN A 1 302 ? -18.822 -4.309 -19.777 1.00 36.97 302 ASN A CA 1
ATOM 2258 C C . ASN A 1 302 ? -20.156 -5.018 -19.545 1.00 36.97 302 ASN A C 1
ATOM 2260 O O . ASN A 1 302 ? -20.286 -6.169 -20.027 1.00 36.97 302 ASN A O 1
#

Solvent-accessible surface area (backbone atoms only — not comparable to full-atom values): 18577 Å² total; per-residue (Å²): 125,69,71,66,54,56,53,53,54,53,52,52,53,53,52,51,53,54,51,54,54,53,52,54,52,52,52,52,52,52,51,51,52,52,50,53,58,56,61,70,70,67,70,78,84,64,96,72,74,85,90,71,90,76,73,74,61,62,76,53,22,34,34,35,39,33,44,57,65,41,82,35,102,82,75,44,76,33,63,41,90,88,52,81,59,70,78,37,65,62,30,54,37,69,52,22,53,52,50,29,63,75,69,65,59,53,72,71,37,39,27,36,38,40,72,42,83,41,91,73,61,82,88,75,69,82,86,70,99,65,78,96,67,82,34,41,43,76,79,42,76,46,71,73,49,94,63,92,77,83,91,87,91,87,92,84,92,89,75,93,57,45,71,27,37,35,49,64,54,58,71,64,47,94,62,85,90,54,72,85,66,70,76,71,86,78,78,81,75,79,52,90,69,46,41,81,44,81,44,68,88,43,58,59,60,20,48,30,43,39,40,32,28,42,68,81,64,77,87,75,60,81,71,71,84,58,37,48,58,69,65,25,40,62,86,51,83,45,48,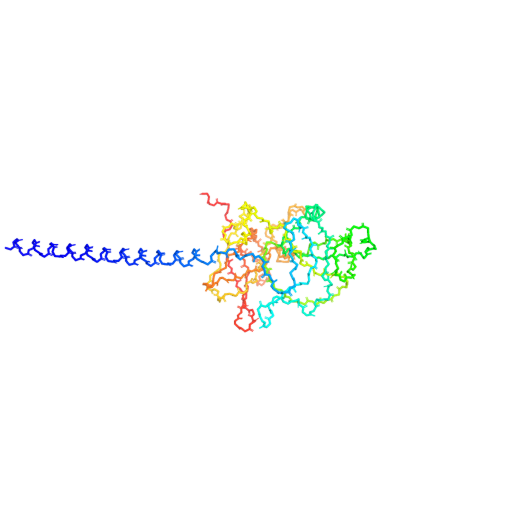54,74,46,63,21,38,86,84,5,38,33,78,45,79,42,68,54,42,48,50,27,30,43,86,37,81,94,75,41,79,39,76,43,74,29,38,39,38,34,32,34,42,43,99,84,75,44,70,50,73,84,42,75,47,80,50,86,84,64,81,79,87,122

Sequence (302 aa):
TSTAASTATSIAASIAASIAASIAASIAASIAASIATVSVTLSARSCIFGVDTYVHSPDMNEVQIRCPQKDGPGGYLINAPSCYTPGATVAIGADAEAFRKEHRIITGDQGMVDLEETSVGSERRRHLTARRGAAYKVTNLVKTVELDQKEVFTGEPINLRALVFIMDWSSCGPESKWRPSVSKDDDSVELPGSVRVDLELLPRDATVVWWASRPPTASTGTPPTPYSADVAYGDYSNSGTVKADSQGRAVIFLPCPKKYWVPGILGMRRVLPTHIHYRFTQSRGMLSAVRTKQLGCGLAQN

Organism: NCBI:txid47790